Protein AF-A0AAD8ADK7-F1 (afdb_monomer)

Mean predicted aligned error: 7.84 Å

Organism: Diploptera punctata (NCBI:txid6984)

pLDDT: mean 86.2, std 13.43, range [51.78, 97.62]

InterPro domains:
  IPR031720 Protein of unknown function DUF4728 [PF15860] (95-173)

Radius of gyration: 26.7 Å; Cα contacts (8 Å, |Δi|>4): 106; chains: 1; bounding box: 41×41×111 Å

Secondary structure (DSSP, 8-state):
-----TT----S-BTTB-HHHHHHHHHHHHHHHHHHHHHHHHHHHHHHHHHHHHHHHHHHHHTTS--SS-THHHHHHHHHHHHHHHHHHHHHHHHHHHHHHHHHHHHT-HHHHHHHHHHHHHHHHHHHHHHHHHHHH-TT-HHHHHHHHHHHHHHHHHHHHHHHHHHHHHHHHHHHHHS-THHHHTTS-----SSSS---

Nearest PDB structures (foldseek):
  8e2i-assembly1_F  TM=2.449E-01  e=5.042E+00  Homo sapiens

Structure (mmCIF, N/CA/C/O backbone):
data_AF-A0AAD8ADK7-F1
#
_entry.id   AF-A0AAD8ADK7-F1
#
loop_
_atom_site.group_PDB
_atom_site.id
_atom_site.type_symbol
_atom_site.label_atom_id
_atom_site.label_alt_id
_atom_site.label_comp_id
_atom_site.label_asym_id
_atom_site.label_entity_id
_atom_site.label_seq_id
_atom_site.pdbx_PDB_ins_code
_atom_site.Cartn_x
_atom_site.Cartn_y
_atom_site.Cartn_z
_atom_site.occupancy
_atom_site.B_iso_or_equiv
_atom_site.auth_seq_id
_atom_site.auth_comp_id
_atom_site.auth_asym_id
_atom_site.auth_atom_id
_atom_site.pdbx_PDB_model_num
ATOM 1 N N . MET A 1 1 ? -24.362 -0.115 7.026 1.00 51.78 1 MET A N 1
ATOM 2 C CA . MET A 1 1 ? -24.253 -1.571 6.785 1.00 51.78 1 MET A CA 1
ATOM 3 C C . MET A 1 1 ? -22.992 -2.061 7.489 1.00 51.78 1 MET A C 1
ATOM 5 O O . MET A 1 1 ? -21.963 -1.426 7.314 1.00 51.78 1 MET A O 1
ATOM 9 N N . SER A 1 2 ? -23.073 -3.081 8.352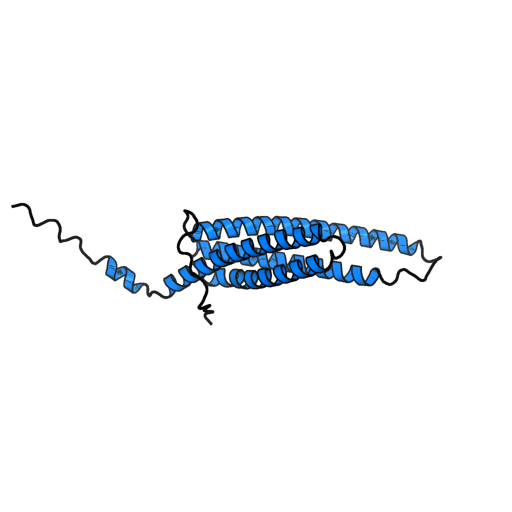 1.00 64.12 2 SER A N 1
ATOM 10 C CA . SER A 1 2 ? -21.903 -3.633 9.069 1.00 64.12 2 SER A CA 1
ATOM 11 C C . SER A 1 2 ? -21.378 -4.838 8.285 1.00 64.12 2 SER A C 1
ATOM 13 O O . SER A 1 2 ? -22.128 -5.777 8.015 1.00 64.12 2 SER A O 1
ATOM 15 N N . PHE A 1 3 ? -20.116 -4.779 7.860 1.00 67.75 3 PHE A N 1
ATOM 16 C CA . PHE A 1 3 ? -19.459 -5.835 7.094 1.00 67.75 3 PHE A CA 1
ATOM 17 C C . PHE A 1 3 ? -18.863 -6.860 8.070 1.00 67.75 3 PHE A C 1
ATOM 19 O O . PHE A 1 3 ? -17.834 -6.615 8.697 1.00 67.75 3 PHE A O 1
ATOM 26 N N . LYS A 1 4 ? -19.529 -8.008 8.248 1.00 73.25 4 LYS A N 1
ATOM 27 C CA . LYS A 1 4 ? -19.077 -9.071 9.163 1.00 73.25 4 LYS A CA 1
ATOM 28 C C . LYS A 1 4 ? -18.434 -10.220 8.394 1.00 73.25 4 LYS A C 1
ATOM 30 O O . LYS A 1 4 ? -19.132 -11.095 7.886 1.00 73.25 4 LYS A O 1
ATOM 35 N N . VAL A 1 5 ? -17.103 -10.271 8.392 1.00 79.88 5 VAL A N 1
ATOM 36 C CA . VAL A 1 5 ? -16.356 -11.441 7.910 1.00 79.88 5 VAL A CA 1
ATOM 37 C C . VAL A 1 5 ? -16.327 -12.491 9.024 1.00 79.88 5 VAL A C 1
ATOM 39 O O . VAL A 1 5 ? -15.715 -12.286 10.072 1.00 79.88 5 VAL A O 1
ATOM 42 N N . LYS A 1 6 ? -17.037 -13.612 8.841 1.00 78.12 6 LYS A N 1
ATOM 43 C CA . LYS A 1 6 ? -17.209 -14.634 9.895 1.00 78.12 6 LYS A CA 1
ATOM 44 C C . LYS A 1 6 ? -15.927 -15.413 10.224 1.00 78.12 6 LYS A C 1
ATOM 46 O O . LYS A 1 6 ? -15.831 -15.935 11.330 1.00 78.12 6 LYS A O 1
ATOM 51 N N . CYS A 1 7 ? -14.952 -15.460 9.314 1.00 81.12 7 CYS A N 1
ATOM 52 C CA . CYS A 1 7 ? -13.837 -16.413 9.387 1.00 81.12 7 CYS A CA 1
ATOM 53 C C . CYS A 1 7 ? -12.463 -15.803 9.705 1.00 81.12 7 CYS A C 1
ATOM 55 O O . CYS A 1 7 ? -11.469 -16.519 9.648 1.00 81.12 7 CYS A O 1
ATOM 57 N N . VAL A 1 8 ? -12.372 -14.511 10.040 1.00 84.12 8 VAL A N 1
ATOM 58 C CA . VAL A 1 8 ? -11.067 -13.893 10.331 1.00 84.12 8 VAL A CA 1
ATOM 59 C C . VAL A 1 8 ? -10.735 -14.047 11.822 1.00 84.12 8 VAL A C 1
ATOM 61 O O . VAL A 1 8 ? -11.526 -13.587 12.663 1.00 84.12 8 VAL A O 1
ATOM 64 N N . PRO A 1 9 ? -9.596 -14.680 12.174 1.00 85.25 9 PRO A N 1
ATOM 65 C CA . PRO A 1 9 ? -9.159 -14.794 13.559 1.00 85.25 9 PRO A CA 1
ATOM 66 C C . PRO A 1 9 ? -8.919 -13.400 14.145 1.00 85.25 9 PRO A C 1
ATOM 68 O O . PRO A 1 9 ? -8.310 -12.539 13.515 1.00 85.25 9 PRO A O 1
ATOM 71 N N . VAL A 1 10 ? -9.420 -13.163 15.359 1.00 86.94 10 VAL A N 1
ATOM 72 C CA . VAL A 1 10 ? -9.216 -11.888 16.058 1.00 86.94 10 VAL A CA 1
ATOM 73 C C . VAL A 1 10 ? -7.985 -12.008 16.926 1.00 86.94 10 VAL A C 1
ATOM 75 O O . VAL A 1 10 ? -7.977 -12.758 17.901 1.00 86.94 10 VAL A O 1
ATOM 78 N N . ILE A 1 11 ? -6.958 -11.236 16.597 1.00 89.06 11 ILE A N 1
ATOM 79 C CA . ILE A 1 11 ? -5.756 -11.164 17.416 1.00 89.06 11 ILE A CA 1
ATOM 80 C C . ILE A 1 11 ? -6.035 -10.228 18.597 1.00 89.06 11 ILE A C 1
ATOM 82 O O . ILE A 1 11 ? -6.468 -9.085 18.428 1.00 89.06 11 ILE A O 1
ATOM 86 N N . HIS A 1 12 ? -5.804 -10.715 19.816 1.00 84.19 12 HIS A N 1
ATOM 87 C CA . HIS A 1 12 ? -6.011 -9.927 21.036 1.00 84.19 12 HIS A CA 1
ATOM 88 C C . HIS A 1 12 ? -4.767 -9.129 21.458 1.00 84.19 12 HIS A C 1
ATOM 90 O O . HIS A 1 12 ? -4.910 -8.044 22.021 1.00 84.19 12 HIS A O 1
ATOM 96 N N . LYS A 1 13 ? -3.559 -9.638 21.177 1.00 83.12 13 LYS A N 1
ATOM 97 C CA . LYS A 1 13 ? -2.267 -9.008 21.500 1.00 83.12 13 LYS A CA 1
ATOM 98 C C . LYS A 1 13 ? -1.276 -9.227 20.356 1.00 83.12 13 LYS A C 1
ATOM 100 O O . LYS A 1 13 ? -1.272 -10.305 19.771 1.00 83.12 13 LYS A O 1
ATOM 105 N N . VAL A 1 14 ? -0.438 -8.231 20.064 1.00 83.38 14 VAL A N 1
ATOM 106 C CA . VAL A 1 14 ? 0.614 -8.320 19.035 1.00 83.38 14 VAL A CA 1
ATOM 107 C C . VAL A 1 14 ? 1.971 -8.293 19.724 1.00 83.38 14 VAL A C 1
ATOM 109 O O . VAL A 1 14 ? 2.345 -7.262 20.281 1.00 83.38 14 VAL A O 1
ATOM 112 N N . CYS A 1 15 ? 2.693 -9.417 19.673 1.00 77.94 15 CYS A N 1
ATOM 113 C CA . CYS A 1 15 ? 4.019 -9.626 20.268 1.00 77.94 15 CYS A CA 1
ATOM 114 C C . CYS A 1 15 ? 4.069 -9.318 21.783 1.00 77.94 15 CYS A C 1
ATOM 116 O O . CYS A 1 15 ? 3.921 -10.233 22.586 1.00 77.94 15 CYS A O 1
ATOM 118 N N . CYS A 1 16 ? 4.168 -8.044 22.176 1.00 85.44 16 CYS A N 1
ATOM 119 C CA . CYS A 1 16 ? 4.168 -7.572 23.570 1.00 85.44 16 CYS A CA 1
ATOM 120 C C . CYS A 1 16 ? 3.323 -6.301 23.794 1.00 85.44 16 CYS A C 1
ATOM 122 O O . CYS A 1 16 ? 3.168 -5.850 24.928 1.00 85.44 16 CYS A O 1
ATOM 124 N N . CYS A 1 17 ? 2.775 -5.707 22.732 1.00 88.31 17 CYS A N 1
ATOM 125 C CA . CYS A 1 17 ? 2.137 -4.394 22.770 1.00 88.31 17 CYS A CA 1
ATOM 126 C C . CYS A 1 17 ? 0.612 -4.490 22.646 1.00 88.31 17 CYS A C 1
ATOM 128 O O . CYS A 1 17 ? 0.047 -5.477 22.158 1.00 88.31 17 CYS A O 1
ATOM 130 N N . SER A 1 18 ? -0.073 -3.423 23.067 1.00 92.69 18 SER A N 1
ATOM 131 C CA . SER A 1 18 ? -1.496 -3.267 22.773 1.00 92.69 18 SER A CA 1
ATOM 132 C C . SER A 1 18 ? -1.709 -3.202 21.258 1.00 92.69 18 SER A C 1
ATOM 134 O O . SER A 1 18 ? -0.892 -2.651 20.518 1.00 92.69 18 SER A O 1
ATOM 136 N N . LEU A 1 19 ? -2.836 -3.733 20.785 1.00 93.31 19 LEU A N 1
ATOM 137 C CA . LEU A 1 19 ? -3.180 -3.711 19.361 1.00 93.31 19 LEU A CA 1
ATOM 138 C C . LEU A 1 19 ? -3.258 -2.275 18.799 1.00 93.31 19 LEU A C 1
ATOM 140 O O . LEU A 1 19 ? -2.957 -2.038 17.630 1.00 93.31 19 LEU A O 1
ATOM 144 N N . ARG A 1 20 ? -3.574 -1.306 19.668 1.00 94.12 20 ARG A N 1
ATOM 145 C CA . ARG A 1 20 ? -3.520 0.132 19.384 1.00 94.12 20 ARG A CA 1
ATOM 146 C C . ARG A 1 20 ? -2.108 0.603 19.035 1.00 94.12 20 ARG A C 1
ATOM 148 O O . ARG A 1 20 ? -1.942 1.319 18.056 1.00 94.12 20 ARG A O 1
ATOM 155 N N . CYS A 1 21 ? -1.101 0.188 19.804 1.00 94.81 21 CYS A N 1
ATOM 156 C CA . CYS A 1 21 ? 0.297 0.509 19.520 1.00 94.81 21 CYS A CA 1
ATOM 157 C C . CYS A 1 21 ? 0.742 -0.118 18.193 1.00 94.81 21 CYS A C 1
ATOM 159 O O . CYS A 1 21 ? 1.294 0.588 17.357 1.00 94.81 21 CYS A O 1
ATOM 161 N N . GLY A 1 22 ? 0.408 -1.392 17.949 1.00 93.56 22 GLY A N 1
ATOM 162 C CA . GLY A 1 22 ? 0.699 -2.048 16.668 1.00 93.56 22 GLY A CA 1
ATOM 163 C C . GLY A 1 22 ? 0.071 -1.320 15.475 1.00 93.56 22 GLY A C 1
ATOM 164 O O . GLY A 1 22 ? 0.746 -1.070 14.483 1.00 93.56 22 GLY A O 1
ATOM 165 N N . THR A 1 23 ? -1.190 -0.900 15.610 1.00 94.81 23 THR A N 1
ATOM 166 C CA . THR A 1 23 ? -1.897 -0.125 14.578 1.00 94.81 23 THR A CA 1
ATOM 167 C C . THR A 1 23 ? -1.224 1.223 14.322 1.00 94.81 23 THR A C 1
ATOM 169 O O . THR A 1 23 ? -1.055 1.624 13.176 1.00 94.81 23 THR A O 1
ATOM 172 N N . PHE A 1 24 ? -0.811 1.915 15.384 1.00 95.75 24 PHE A N 1
ATOM 173 C CA . PHE A 1 24 ? -0.160 3.218 15.280 1.00 95.75 24 PHE A CA 1
ATOM 174 C C . PHE A 1 24 ? 1.221 3.120 14.619 1.00 95.75 24 PHE A C 1
ATOM 176 O O . PHE A 1 24 ? 1.523 3.893 13.713 1.00 95.75 24 PHE A O 1
ATOM 183 N N . VAL A 1 25 ? 2.038 2.146 15.032 1.00 96.00 25 VAL A N 1
ATOM 184 C CA . VAL A 1 25 ? 3.373 1.911 14.460 1.00 96.00 25 VAL A CA 1
ATOM 185 C C . VAL A 1 25 ? 3.264 1.521 12.988 1.00 96.00 25 VAL A C 1
ATOM 187 O O . VAL A 1 25 ? 3.918 2.143 12.157 1.00 96.00 25 VAL A O 1
ATOM 190 N N . ALA A 1 26 ? 2.403 0.556 12.649 1.00 95.62 26 ALA A N 1
ATOM 191 C CA . ALA A 1 26 ? 2.205 0.137 11.263 1.00 95.62 26 ALA A CA 1
ATOM 192 C C . ALA A 1 26 ? 1.681 1.286 10.385 1.00 95.62 26 ALA A C 1
ATOM 194 O O . ALA A 1 26 ? 2.242 1.535 9.324 1.00 95.62 26 ALA A O 1
ATOM 195 N N . GLY A 1 27 ? 0.681 2.041 10.857 1.00 96.12 27 GLY A N 1
ATOM 196 C CA . GLY A 1 27 ? 0.156 3.200 10.129 1.00 96.12 27 GLY A CA 1
ATOM 197 C C . GLY A 1 27 ? 1.192 4.311 9.935 1.00 96.12 27 GLY A C 1
ATOM 198 O O . GLY A 1 27 ? 1.235 4.931 8.881 1.00 96.12 27 GLY A O 1
ATOM 199 N N . THR A 1 28 ? 2.073 4.534 10.915 1.00 97.25 28 THR A N 1
ATOM 200 C CA . THR A 1 28 ? 3.155 5.527 10.796 1.00 97.25 28 THR A CA 1
ATOM 201 C C . THR A 1 28 ? 4.205 5.094 9.778 1.00 97.25 28 THR A C 1
ATOM 203 O O . THR A 1 28 ? 4.659 5.914 8.987 1.00 97.25 28 THR A O 1
ATOM 206 N N . ILE A 1 29 ? 4.588 3.812 9.781 1.00 96.38 29 ILE A N 1
ATOM 207 C CA . ILE A 1 29 ? 5.531 3.267 8.797 1.00 96.38 29 ILE A CA 1
ATOM 208 C C . ILE A 1 29 ? 4.958 3.411 7.386 1.00 96.38 29 ILE A C 1
ATOM 210 O O . ILE A 1 29 ? 5.666 3.884 6.506 1.00 96.38 29 ILE A O 1
ATOM 214 N N . MET A 1 30 ? 3.683 3.062 7.191 1.00 95.81 30 MET A N 1
ATOM 215 C CA . MET A 1 30 ? 3.003 3.206 5.899 1.00 95.81 30 MET A CA 1
ATOM 216 C C . MET A 1 30 ? 2.993 4.658 5.432 1.00 95.81 30 MET A C 1
ATOM 218 O O . MET A 1 30 ? 3.513 4.942 4.363 1.00 95.81 30 MET A O 1
ATOM 222 N N . LEU A 1 31 ? 2.601 5.592 6.305 1.00 97.06 31 LEU A N 1
ATOM 223 C CA . LEU A 1 31 ? 2.618 7.019 5.981 1.00 97.06 31 LEU A CA 1
ATOM 224 C C . LEU A 1 31 ? 3.995 7.511 5.504 1.00 97.06 31 LEU A C 1
ATOM 226 O O . LEU A 1 31 ? 4.082 8.322 4.588 1.00 97.06 31 LEU A O 1
ATOM 230 N N . ILE A 1 32 ? 5.081 7.044 6.130 1.00 97.38 32 ILE A N 1
ATOM 231 C CA . ILE A 1 32 ? 6.445 7.406 5.717 1.00 97.38 32 ILE A CA 1
ATOM 232 C C . ILE A 1 32 ? 6.760 6.831 4.332 1.00 97.38 32 ILE A C 1
ATOM 234 O O . ILE A 1 32 ? 7.334 7.537 3.503 1.00 97.38 32 ILE A O 1
ATOM 238 N N . LEU A 1 33 ? 6.395 5.573 4.075 1.00 94.56 33 LEU A N 1
ATOM 239 C CA . LEU A 1 33 ? 6.614 4.925 2.780 1.00 94.56 33 LEU A CA 1
ATOM 240 C C . LEU A 1 33 ? 5.840 5.624 1.655 1.00 94.56 33 LEU A C 1
ATOM 242 O O . LEU A 1 33 ? 6.406 5.842 0.582 1.00 94.56 33 LEU A O 1
ATOM 246 N N . ASP A 1 34 ? 4.607 6.056 1.908 1.00 94.75 34 ASP A N 1
ATOM 247 C CA . ASP A 1 34 ? 3.795 6.747 0.901 1.00 94.75 34 ASP A CA 1
ATOM 248 C C . ASP A 1 34 ? 4.302 8.158 0.641 1.00 94.75 34 ASP A C 1
ATOM 250 O O . ASP A 1 34 ? 4.335 8.599 -0.503 1.00 94.75 34 ASP A O 1
ATOM 254 N N . MET A 1 35 ? 4.791 8.850 1.672 1.00 96.56 35 MET A N 1
ATOM 255 C CA . MET A 1 35 ? 5.453 10.145 1.497 1.00 96.56 35 MET A CA 1
ATOM 256 C C . MET A 1 35 ? 6.713 10.027 0.635 1.00 96.56 35 MET A C 1
ATOM 258 O O . MET A 1 35 ? 6.937 10.858 -0.243 1.00 96.56 35 MET A O 1
ATOM 262 N N . VAL A 1 36 ? 7.532 8.993 0.850 1.00 96.06 36 VAL A N 1
ATOM 263 C CA . VAL A 1 36 ? 8.715 8.734 0.013 1.00 96.06 36 VAL A CA 1
ATOM 264 C C . VAL A 1 36 ? 8.304 8.413 -1.425 1.00 96.06 36 VAL A C 1
ATOM 266 O O . VAL A 1 36 ? 8.909 8.935 -2.363 1.00 96.06 36 VAL A O 1
ATOM 269 N N . SER A 1 37 ? 7.264 7.598 -1.599 1.00 93.56 37 SER A N 1
ATOM 270 C CA . SER A 1 37 ? 6.741 7.233 -2.919 1.00 93.56 37 SER A CA 1
ATOM 271 C C . SER A 1 37 ? 6.193 8.452 -3.658 1.00 93.56 37 SER A C 1
ATOM 273 O O . SER A 1 37 ? 6.554 8.679 -4.806 1.00 93.56 37 SER A O 1
ATOM 275 N N . LEU A 1 38 ? 5.441 9.316 -2.973 1.00 94.50 38 LEU A N 1
ATOM 276 C CA . LEU A 1 38 ? 4.910 10.555 -3.534 1.00 94.50 38 LEU A CA 1
ATOM 277 C C . LEU A 1 38 ? 6.025 11.504 -3.995 1.00 94.50 38 LEU A C 1
ATOM 279 O O . LEU A 1 38 ? 5.926 12.097 -5.067 1.00 94.50 38 LEU A O 1
ATOM 283 N N . VAL A 1 39 ? 7.102 11.640 -3.214 1.00 96.19 39 VAL A N 1
ATOM 284 C CA . VAL A 1 39 ? 8.270 12.447 -3.607 1.00 96.19 39 VAL A CA 1
ATOM 285 C C . VAL A 1 39 ? 8.941 11.860 -4.847 1.00 96.19 39 VAL A C 1
ATOM 287 O O . VAL A 1 39 ? 9.276 12.610 -5.762 1.00 96.19 39 VAL A O 1
ATOM 290 N N . ARG A 1 40 ? 9.118 10.535 -4.905 1.00 95.12 40 ARG A N 1
ATOM 291 C CA . ARG A 1 40 ? 9.697 9.861 -6.074 1.00 95.12 40 ARG A CA 1
ATOM 292 C C . ARG A 1 40 ? 8.846 10.094 -7.322 1.00 95.12 40 ARG A C 1
ATOM 294 O O . ARG A 1 40 ? 9.386 10.521 -8.338 1.00 95.12 40 ARG A O 1
ATOM 301 N N . ASP A 1 41 ? 7.541 9.877 -7.215 1.00 92.00 41 ASP A N 1
ATOM 302 C CA . ASP A 1 41 ? 6.603 10.018 -8.328 1.00 92.00 41 ASP A CA 1
ATOM 303 C C . ASP A 1 41 ? 6.532 11.491 -8.795 1.00 92.00 41 ASP A C 1
ATOM 305 O O . ASP A 1 41 ? 6.483 11.772 -9.990 1.00 92.00 41 ASP A O 1
ATOM 309 N N . SER A 1 42 ? 6.664 12.452 -7.870 1.00 92.75 42 SER A N 1
ATOM 310 C CA . SER A 1 42 ? 6.757 13.886 -8.198 1.00 92.75 42 SER A CA 1
ATOM 311 C C . SER A 1 42 ? 8.028 14.237 -8.981 1.00 92.75 42 SER A C 1
ATOM 313 O O . SER A 1 42 ? 7.984 15.038 -9.918 1.00 92.75 42 SER A O 1
ATOM 315 N N . ILE A 1 43 ? 9.174 13.654 -8.607 1.00 94.62 43 ILE A N 1
ATOM 316 C CA . ILE A 1 43 ? 10.442 13.841 -9.331 1.00 94.62 43 ILE A CA 1
ATOM 317 C C . ILE A 1 43 ? 10.323 13.250 -10.735 1.00 94.62 43 ILE A C 1
ATOM 319 O O . ILE A 1 43 ? 10.705 13.901 -11.704 1.00 94.62 43 ILE A O 1
ATOM 323 N N . GLU A 1 44 ? 9.772 12.044 -10.853 1.00 91.56 44 GLU A N 1
ATOM 324 C CA . GLU A 1 44 ? 9.586 11.369 -12.135 1.00 91.56 44 GLU A CA 1
ATOM 325 C C . GLU A 1 44 ? 8.698 12.191 -13.074 1.00 91.56 44 GLU A C 1
ATOM 327 O O . GLU A 1 44 ? 9.121 12.494 -14.193 1.00 91.56 44 GLU A O 1
ATOM 332 N N . LEU A 1 45 ? 7.555 12.679 -12.580 1.00 90.56 45 LEU A N 1
ATOM 333 C CA . LEU A 1 45 ? 6.650 13.542 -13.338 1.00 90.56 45 LEU A CA 1
ATOM 334 C C . LEU A 1 45 ? 7.353 14.822 -13.824 1.00 90.56 45 LEU A C 1
ATOM 336 O O . LEU A 1 45 ? 7.246 15.184 -14.994 1.00 90.56 45 LEU A O 1
ATOM 340 N N . SER A 1 46 ? 8.165 15.446 -12.965 1.00 92.38 46 SER A N 1
ATOM 341 C CA . SER A 1 46 ? 8.934 16.651 -13.317 1.00 92.38 46 SER A CA 1
ATOM 342 C C . SER A 1 46 ? 9.975 16.387 -14.414 1.00 92.38 46 SER A C 1
ATOM 344 O O . SER A 1 46 ? 10.275 17.258 -15.229 1.00 92.38 46 SER A O 1
ATOM 346 N N . THR A 1 47 ? 10.561 15.185 -14.450 1.00 92.56 47 THR A N 1
ATOM 347 C CA . THR A 1 47 ? 11.546 14.826 -15.483 1.00 92.56 47 THR A CA 1
ATOM 348 C C . THR A 1 47 ? 10.920 14.495 -16.834 1.00 92.56 47 THR A C 1
ATOM 350 O O . THR A 1 47 ? 11.612 14.601 -17.849 1.00 92.56 47 THR A O 1
ATOM 353 N N . MET A 1 48 ? 9.641 14.107 -16.863 1.00 87.31 48 MET A N 1
ATOM 354 C CA . MET A 1 48 ? 8.914 13.820 -18.102 1.00 87.31 48 MET A CA 1
ATOM 355 C C . MET A 1 48 ? 8.603 15.105 -18.878 1.00 87.31 48 MET A C 1
ATOM 357 O O . MET A 1 48 ? 8.873 15.154 -20.076 1.00 87.31 48 MET A O 1
ATOM 361 N N . GLU A 1 49 ? 8.171 16.173 -18.199 1.00 87.94 49 GLU A N 1
ATOM 362 C CA . GLU A 1 49 ? 7.871 17.471 -18.836 1.00 87.94 49 GLU A CA 1
ATOM 363 C C . GLU A 1 49 ? 9.094 18.054 -19.567 1.00 87.94 49 GLU A C 1
ATOM 365 O O . GLU A 1 49 ? 9.013 18.497 -20.711 1.00 87.94 49 GLU A O 1
ATOM 370 N N . VAL A 1 50 ? 10.280 17.963 -18.954 1.00 90.12 50 VAL A N 1
ATOM 371 C CA . VAL A 1 50 ? 11.529 18.469 -19.552 1.00 90.12 50 VAL A CA 1
ATOM 372 C C . VAL A 1 50 ? 11.954 17.667 -20.790 1.00 90.12 50 VAL A C 1
ATOM 374 O O . VAL A 1 50 ? 12.681 18.185 -21.643 1.00 90.12 50 VAL A O 1
ATOM 377 N N . LYS A 1 51 ? 11.557 16.393 -20.890 1.00 87.69 51 LYS A N 1
ATOM 378 C CA . LYS A 1 51 ? 11.858 15.554 -22.058 1.00 87.69 51 LYS A CA 1
ATOM 379 C C . LYS A 1 51 ? 10.906 15.840 -23.215 1.00 87.69 51 LYS A C 1
ATOM 381 O O . LYS A 1 51 ? 11.398 15.931 -24.337 1.00 87.69 51 LYS A O 1
ATOM 386 N N . GLU A 1 52 ? 9.615 16.055 -22.947 1.00 84.88 52 GLU A N 1
ATOM 387 C CA . GLU A 1 52 ? 8.634 16.436 -23.979 1.00 84.88 52 GLU A CA 1
ATOM 388 C C . GLU A 1 52 ? 9.070 17.729 -24.699 1.00 84.88 52 GLU A C 1
ATOM 390 O O . GLU A 1 52 ? 9.095 17.784 -25.928 1.00 84.88 52 GLU A O 1
ATOM 395 N N . ASP A 1 53 ? 9.558 18.730 -23.958 1.00 86.12 53 ASP A N 1
ATOM 396 C CA . ASP A 1 53 ? 10.053 19.988 -24.540 1.00 86.12 53 ASP A CA 1
ATOM 397 C C . ASP A 1 53 ? 11.304 19.831 -25.421 1.00 86.12 53 ASP A C 1
ATOM 399 O O . ASP A 1 53 ? 11.559 20.657 -26.305 1.00 86.12 53 ASP A O 1
ATOM 403 N N . LYS A 1 54 ? 12.127 18.808 -25.165 1.00 86.06 54 LYS A N 1
ATOM 404 C CA . LYS A 1 54 ? 13.326 18.523 -25.965 1.00 86.06 54 LYS A CA 1
ATOM 405 C C . LYS A 1 54 ? 12.985 17.727 -27.216 1.00 86.06 54 LYS A C 1
ATOM 407 O O . LYS A 1 54 ? 13.468 18.094 -28.283 1.00 86.06 54 LYS A O 1
ATOM 412 N N . GLU A 1 55 ? 12.146 16.697 -27.092 1.00 84.25 55 GLU A N 1
ATOM 413 C CA . GLU A 1 55 ? 11.711 15.878 -28.231 1.00 84.25 55 GLU A CA 1
ATOM 414 C C . GLU A 1 55 ? 10.966 16.738 -29.265 1.00 84.25 55 GLU A C 1
ATOM 416 O O . GLU A 1 55 ? 11.304 16.681 -30.446 1.00 84.25 55 GLU A O 1
ATOM 421 N N . ASN A 1 56 ? 10.078 17.640 -28.826 1.00 81.25 56 ASN A N 1
ATOM 422 C CA . ASN A 1 56 ? 9.368 18.557 -29.727 1.00 81.25 56 ASN A CA 1
ATOM 423 C C . ASN A 1 56 ? 10.319 19.487 -30.507 1.00 81.25 56 ASN A C 1
ATOM 425 O O . ASN A 1 56 ? 10.104 19.749 -31.686 1.00 81.25 56 ASN A O 1
ATOM 429 N N . LYS A 1 57 ? 11.407 19.961 -29.882 1.00 83.12 57 LYS A N 1
ATOM 430 C CA . LYS A 1 57 ? 12.399 20.821 -30.558 1.00 83.12 57 LYS A CA 1
ATOM 431 C C . LYS A 1 57 ? 13.296 20.062 -31.533 1.00 83.12 57 LYS A C 1
ATOM 433 O O . LYS A 1 57 ? 13.811 20.666 -32.469 1.00 83.12 57 LYS A O 1
ATOM 438 N N . GLU A 1 58 ? 13.535 18.777 -31.291 1.00 79.69 58 GLU A N 1
ATOM 439 C CA . GLU A 1 58 ? 14.405 17.953 -32.134 1.00 79.69 58 GLU A CA 1
ATOM 440 C C . GLU A 1 58 ? 13.640 17.348 -33.325 1.00 79.69 58 GLU A C 1
ATOM 442 O O . GLU A 1 58 ? 14.213 17.205 -34.406 1.00 79.69 58 GLU A O 1
ATOM 447 N N . GLN A 1 59 ? 12.335 17.080 -33.175 1.00 70.19 59 GLN A N 1
ATOM 448 C CA . GLN A 1 59 ? 11.465 16.636 -34.273 1.00 70.19 59 GLN A CA 1
ATOM 449 C C . GLN A 1 59 ? 11.240 17.713 -35.340 1.00 70.19 59 GLN A C 1
ATOM 451 O O . GLN A 1 59 ? 11.283 17.384 -36.526 1.00 70.19 59 GLN A O 1
ATOM 456 N N . ASP A 1 60 ? 11.129 18.991 -34.960 1.00 74.94 60 ASP A N 1
ATOM 457 C CA . ASP A 1 60 ? 11.082 20.104 -35.926 1.00 74.94 60 ASP A CA 1
ATOM 458 C C . ASP A 1 60 ? 12.356 20.188 -36.796 1.00 74.94 60 ASP A C 1
ATOM 460 O O . ASP A 1 60 ? 12.339 20.795 -37.867 1.00 74.94 60 ASP A O 1
ATOM 464 N N . PHE A 1 61 ? 13.464 19.563 -36.372 1.00 69.44 61 PHE A N 1
ATOM 465 C CA . PHE A 1 61 ? 14.738 19.573 -37.095 1.00 69.44 61 PHE A CA 1
ATOM 466 C C . PHE A 1 61 ? 14.983 18.325 -37.967 1.00 69.44 61 PHE A C 1
ATOM 468 O O . PHE A 1 61 ? 15.892 18.339 -38.793 1.00 69.44 61 PHE A O 1
ATOM 475 N N . LYS A 1 62 ? 14.201 17.245 -37.812 1.00 66.69 62 LYS A N 1
ATOM 476 C CA . LYS A 1 62 ? 14.423 15.958 -38.509 1.00 66.69 62 LYS A CA 1
ATOM 477 C C . LYS A 1 62 ? 13.360 15.581 -39.547 1.00 66.69 62 LYS A C 1
ATOM 479 O O . LYS A 1 62 ? 13.442 14.501 -40.121 1.00 66.69 62 LYS A O 1
ATOM 484 N N . PHE A 1 63 ? 12.405 16.459 -39.846 1.00 57.75 63 PHE A N 1
ATOM 485 C CA . PHE A 1 63 ? 11.262 16.163 -40.723 1.00 57.75 63 PHE A CA 1
ATOM 486 C C . PHE A 1 63 ? 11.578 16.018 -42.233 1.00 57.75 63 PHE A C 1
ATOM 488 O O . PHE A 1 63 ? 10.683 16.198 -43.054 1.00 57.75 63 PHE A O 1
ATOM 495 N N . GLU A 1 64 ? 12.809 15.687 -42.637 1.00 59.38 64 GLU A N 1
ATOM 496 C CA . GLU A 1 64 ? 13.135 15.527 -44.066 1.00 59.38 64 GLU A CA 1
ATOM 497 C C . GLU A 1 64 ? 13.631 14.148 -44.506 1.00 59.38 64 GLU A C 1
ATOM 499 O O . GLU A 1 64 ? 13.623 13.892 -45.706 1.00 59.38 64 GLU A O 1
ATOM 504 N N . GLU A 1 65 ? 13.962 13.209 -43.619 1.00 63.31 65 GLU A N 1
ATOM 505 C CA . GLU A 1 65 ? 14.419 11.892 -44.080 1.00 63.31 65 GLU A CA 1
ATOM 506 C C . GLU A 1 65 ? 14.009 10.761 -43.128 1.00 63.31 65 GLU A C 1
ATOM 508 O O . GLU A 1 65 ? 14.296 10.804 -41.938 1.00 63.31 65 GLU A O 1
ATOM 513 N N . GLU A 1 66 ? 13.406 9.721 -43.716 1.00 62.47 66 GLU A N 1
ATOM 514 C CA . GLU A 1 66 ? 13.241 8.359 -43.180 1.00 62.47 66 GLU A CA 1
ATOM 515 C C . GLU A 1 66 ? 11.946 8.044 -42.387 1.00 62.47 66 GLU A C 1
ATOM 517 O O . GLU A 1 66 ? 11.881 8.075 -41.163 1.00 62.47 66 GLU A O 1
ATOM 522 N N . ASN A 1 67 ? 10.902 7.647 -43.130 1.00 57.09 67 ASN A N 1
ATOM 523 C CA . ASN A 1 67 ? 9.657 7.049 -42.630 1.00 57.09 67 ASN A CA 1
ATOM 524 C C . ASN A 1 67 ? 9.660 5.541 -42.948 1.00 57.09 67 ASN A C 1
ATOM 526 O O . ASN A 1 6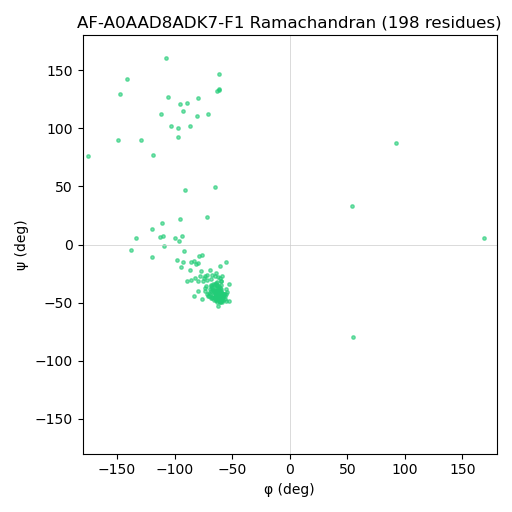7 ? 9.881 5.208 -44.110 1.00 57.09 67 ASN A O 1
ATOM 530 N N . ASP A 1 68 ? 9.440 4.670 -41.940 1.00 62.09 68 ASP A N 1
ATOM 531 C CA . ASP A 1 68 ? 8.623 3.426 -42.045 1.00 62.09 68 ASP A CA 1
ATOM 532 C C . ASP A 1 68 ? 8.724 2.428 -40.852 1.00 62.09 68 ASP A C 1
ATOM 534 O O . ASP A 1 68 ? 8.135 1.349 -40.923 1.00 62.09 68 ASP A O 1
ATOM 538 N N . LYS A 1 69 ? 9.418 2.710 -39.728 1.00 58.84 69 LYS A N 1
ATOM 539 C CA . LYS A 1 69 ? 9.534 1.717 -38.615 1.00 58.84 69 LYS A CA 1
ATOM 540 C C . LYS A 1 69 ? 9.288 2.192 -37.175 1.00 58.84 69 LYS A C 1
ATOM 542 O O . LYS A 1 69 ? 9.443 1.389 -36.261 1.00 58.84 69 LYS A O 1
ATOM 547 N N . GLU A 1 70 ? 8.876 3.436 -36.939 1.00 63.38 70 GLU A N 1
ATOM 548 C CA . GLU A 1 70 ? 8.839 4.009 -35.575 1.00 63.38 70 GLU A CA 1
ATOM 549 C C . GLU A 1 70 ? 7.449 4.015 -34.895 1.00 63.38 70 GLU A C 1
ATOM 551 O O . GLU A 1 70 ? 7.293 4.533 -33.794 1.00 63.38 70 GLU A O 1
ATOM 556 N N . GLN A 1 71 ? 6.425 3.412 -35.508 1.00 61.34 71 GLN A N 1
ATOM 557 C CA . GLN A 1 71 ? 5.028 3.630 -35.101 1.00 61.34 71 GLN A CA 1
ATOM 558 C C . GLN A 1 71 ? 4.564 2.844 -33.853 1.00 61.34 71 GLN A C 1
ATOM 560 O O . GLN A 1 71 ? 3.564 3.212 -33.253 1.00 61.34 71 GLN A O 1
ATOM 565 N N . ASP A 1 72 ? 5.286 1.804 -33.419 1.00 67.88 72 ASP A N 1
ATOM 566 C CA . ASP A 1 72 ? 4.844 0.931 -32.309 1.00 67.88 72 ASP A CA 1
ATOM 567 C C . ASP A 1 72 ? 5.241 1.464 -30.911 1.00 67.88 72 ASP A C 1
ATOM 569 O O . ASP A 1 72 ? 4.731 1.017 -29.886 1.00 67.88 72 ASP A O 1
ATOM 573 N N . PHE A 1 73 ? 6.166 2.432 -30.836 1.00 61.84 73 PHE A N 1
ATOM 574 C CA . PHE A 1 73 ? 6.721 2.907 -29.556 1.00 61.84 73 PHE A CA 1
ATOM 575 C C . PHE A 1 73 ? 6.006 4.146 -28.988 1.00 61.84 73 PHE A C 1
ATOM 577 O O . PHE A 1 73 ? 6.120 4.432 -27.794 1.00 61.84 73 PHE A O 1
ATOM 584 N N . SER A 1 74 ? 5.269 4.893 -29.818 1.00 65.38 74 SER A N 1
ATOM 585 C CA . SER A 1 74 ? 4.544 6.100 -29.395 1.00 65.38 74 SER A CA 1
ATOM 586 C C . SER A 1 74 ? 3.299 5.784 -28.569 1.00 65.38 74 SER A C 1
ATOM 588 O O . SER A 1 74 ? 3.035 6.479 -27.588 1.00 65.38 74 SER A O 1
ATOM 590 N N . ASP A 1 75 ? 2.580 4.712 -28.908 1.00 71.00 75 ASP A N 1
ATOM 591 C CA . ASP A 1 75 ? 1.341 4.333 -28.217 1.00 71.00 75 ASP A CA 1
ATOM 592 C C . ASP A 1 75 ? 1.629 3.866 -26.781 1.00 71.00 75 ASP A C 1
ATOM 594 O O . ASP A 1 75 ? 0.911 4.219 -25.848 1.00 71.00 75 ASP A O 1
ATOM 598 N N . PHE A 1 76 ? 2.766 3.195 -26.565 1.00 68.94 76 PHE A N 1
ATOM 599 C CA . PHE A 1 76 ? 3.203 2.758 -25.236 1.00 68.94 76 PHE A CA 1
ATOM 600 C C . PHE A 1 76 ? 3.597 3.920 -24.301 1.00 68.94 76 PHE A C 1
ATOM 602 O O . PHE A 1 76 ? 3.462 3.813 -23.081 1.00 68.94 76 PHE A O 1
ATOM 609 N N . LYS A 1 77 ? 4.087 5.049 -24.839 1.00 69.38 77 LYS A N 1
ATOM 610 C CA . LYS A 1 77 ? 4.479 6.220 -24.027 1.00 69.38 77 LYS A CA 1
ATOM 611 C C . LYS A 1 77 ? 3.270 6.918 -23.392 1.00 69.38 77 LYS A C 1
ATOM 613 O O . LYS A 1 77 ? 3.379 7.373 -22.253 1.00 69.38 77 LYS A O 1
ATOM 618 N N . LEU A 1 78 ? 2.145 7.007 -24.107 1.00 71.56 78 LEU A N 1
ATOM 619 C CA . LEU A 1 78 ? 0.926 7.651 -23.600 1.00 71.56 78 LEU A CA 1
ATOM 620 C C . LEU A 1 78 ? 0.347 6.886 -22.399 1.00 71.56 78 LEU A C 1
ATOM 622 O O . LEU A 1 78 ? -0.000 7.507 -21.394 1.00 71.56 78 LEU A O 1
ATOM 626 N N . ASP A 1 79 ? 0.380 5.552 -22.442 1.00 81.12 79 ASP A N 1
ATOM 627 C CA . ASP A 1 79 ? -0.105 4.699 -21.350 1.00 81.12 79 ASP A CA 1
ATOM 628 C C . ASP A 1 79 ? 0.696 4.871 -20.046 1.00 81.12 79 ASP A C 1
ATOM 630 O O . ASP A 1 79 ? 0.129 4.832 -18.951 1.00 81.12 79 ASP A O 1
ATOM 634 N N . LEU A 1 80 ? 2.013 5.106 -20.129 1.00 81.94 80 LEU A N 1
ATOM 635 C CA . LEU A 1 80 ? 2.857 5.280 -18.939 1.00 81.94 80 LEU A CA 1
ATOM 636 C C . LEU A 1 80 ? 2.547 6.574 -18.182 1.00 81.94 80 LEU A C 1
ATOM 638 O O . LEU A 1 80 ? 2.518 6.570 -16.952 1.00 81.94 80 LEU A O 1
ATOM 642 N N . ARG A 1 81 ? 2.294 7.677 -18.895 1.00 85.75 81 ARG A N 1
ATOM 643 C CA . ARG A 1 81 ? 1.984 8.970 -18.270 1.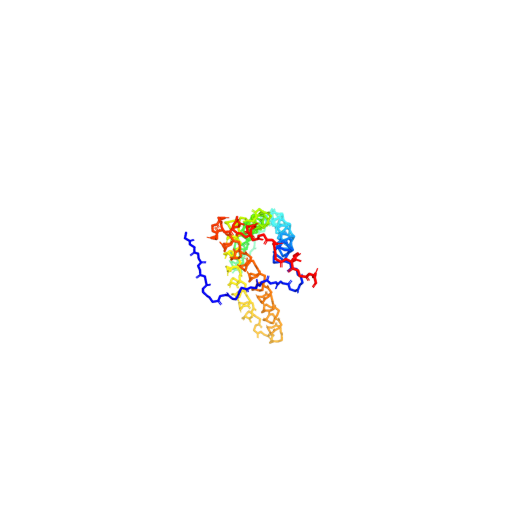00 85.75 81 ARG A CA 1
ATOM 644 C C . ARG A 1 81 ? 0.666 8.908 -17.502 1.00 85.75 81 ARG A C 1
ATOM 646 O O . ARG A 1 81 ? 0.606 9.339 -16.349 1.00 85.75 81 ARG A O 1
ATOM 653 N N . ASP A 1 82 ? -0.364 8.340 -18.120 1.00 88.88 82 ASP A N 1
ATOM 654 C CA . ASP A 1 82 ? -1.671 8.172 -17.486 1.00 88.88 82 ASP A CA 1
ATOM 655 C C . ASP A 1 82 ? -1.585 7.235 -16.275 1.00 88.88 82 ASP A C 1
ATOM 657 O O . ASP A 1 82 ? -2.183 7.515 -15.229 1.00 88.88 82 ASP A O 1
ATOM 661 N N . LEU A 1 83 ? -0.763 6.183 -16.362 1.00 88.62 83 LEU A N 1
ATOM 662 C CA . LEU A 1 83 ? -0.482 5.289 -15.242 1.00 88.62 83 LEU A CA 1
ATOM 663 C C . LEU A 1 83 ? 0.197 6.019 -14.071 1.00 88.62 83 LEU A C 1
ATOM 665 O O . LEU A 1 83 ? -0.237 5.860 -12.930 1.00 88.62 83 LEU A O 1
ATOM 669 N N . THR A 1 84 ? 1.211 6.856 -14.322 1.00 89.31 84 THR A N 1
ATOM 670 C CA . THR A 1 84 ? 1.896 7.633 -13.271 1.00 89.31 84 THR A CA 1
ATOM 671 C C . THR A 1 84 ? 0.960 8.643 -12.605 1.00 89.31 84 THR A C 1
ATOM 673 O O . THR A 1 84 ? 0.983 8.802 -11.380 1.00 89.31 84 THR A O 1
ATOM 676 N N . ILE A 1 85 ? 0.094 9.307 -13.378 1.00 92.00 85 ILE A N 1
ATOM 677 C CA . ILE A 1 85 ? -0.909 10.234 -12.833 1.00 92.00 85 ILE A CA 1
ATOM 678 C C . ILE A 1 85 ? -1.904 9.468 -11.956 1.00 92.00 85 ILE A C 1
ATOM 680 O O . ILE A 1 85 ? -2.163 9.874 -10.820 1.00 92.00 85 ILE A O 1
ATOM 684 N N . ALA A 1 86 ? -2.426 8.339 -12.442 1.00 93.00 86 ALA A N 1
ATOM 685 C CA . ALA A 1 86 ? -3.343 7.493 -11.685 1.00 93.00 86 ALA A CA 1
ATOM 686 C C . ALA A 1 86 ? -2.707 6.991 -10.380 1.00 93.00 86 ALA A C 1
ATOM 688 O O . ALA A 1 86 ? -3.336 7.064 -9.323 1.00 93.00 86 ALA A O 1
ATOM 689 N N . GLN A 1 87 ? -1.445 6.560 -10.431 1.00 92.19 87 GLN A N 1
ATOM 690 C CA . GLN A 1 87 ? -0.679 6.152 -9.255 1.00 92.19 87 GLN A CA 1
ATOM 691 C C . GLN A 1 87 ? -0.501 7.310 -8.266 1.00 92.19 87 GLN A C 1
ATOM 693 O O . GLN A 1 87 ? -0.710 7.129 -7.071 1.00 92.19 87 GLN A O 1
ATOM 698 N N . THR A 1 88 ? -0.191 8.516 -8.743 1.00 93.38 88 THR A N 1
ATOM 699 C CA . THR A 1 88 ? -0.040 9.699 -7.881 1.00 93.38 88 THR A CA 1
ATOM 700 C C . THR A 1 88 ? -1.340 10.019 -7.138 1.00 93.38 88 THR A C 1
ATOM 702 O O . THR A 1 88 ? -1.332 10.269 -5.930 1.00 93.38 88 THR A O 1
ATOM 705 N N . VAL A 1 89 ? -2.478 9.970 -7.840 1.00 95.25 89 VAL A N 1
ATOM 706 C CA . VAL A 1 89 ? -3.805 10.165 -7.234 1.00 95.25 89 VAL A CA 1
ATOM 707 C C . VAL A 1 89 ? -4.102 9.064 -6.217 1.00 95.25 89 VAL A C 1
ATOM 709 O O . VAL A 1 89 ? -4.591 9.362 -5.126 1.00 95.25 89 VAL A O 1
ATOM 712 N N . TYR A 1 90 ? -3.778 7.812 -6.541 1.00 94.94 90 TYR A N 1
ATOM 713 C CA . TYR A 1 90 ? -3.945 6.679 -5.636 1.00 94.94 90 TYR A CA 1
ATOM 714 C C . TYR A 1 90 ? -3.160 6.866 -4.331 1.00 94.94 90 TYR A C 1
ATOM 716 O O . TYR A 1 90 ? -3.747 6.799 -3.252 1.00 94.94 90 TYR A O 1
ATOM 724 N N . THR A 1 91 ? -1.874 7.213 -4.422 1.00 94.62 91 THR A N 1
ATOM 725 C CA . THR A 1 91 ? -1.007 7.483 -3.264 1.00 94.62 91 THR A CA 1
ATOM 726 C C . THR A 1 91 ? -1.545 8.633 -2.411 1.00 94.62 91 THR A C 1
ATOM 728 O O . THR A 1 91 ? -1.539 8.562 -1.184 1.00 94.62 91 THR A O 1
ATOM 731 N N . ALA A 1 92 ? -2.073 9.693 -3.031 1.00 95.62 92 ALA A N 1
ATOM 732 C CA . ALA A 1 92 ? -2.688 10.795 -2.293 1.00 95.62 92 ALA A CA 1
ATOM 733 C C . ALA A 1 92 ? -3.940 10.350 -1.513 1.00 95.62 92 ALA A C 1
ATOM 735 O O . ALA A 1 92 ? -4.138 10.770 -0.369 1.00 95.62 92 ALA A O 1
ATOM 736 N N . VAL A 1 93 ? -4.778 9.493 -2.109 1.00 96.44 93 VAL A N 1
ATOM 737 C CA . VAL A 1 93 ? -5.938 8.899 -1.426 1.00 96.44 93 VAL A CA 1
ATOM 738 C C . VAL A 1 93 ? -5.485 8.015 -0.264 1.00 96.44 93 VAL A C 1
ATOM 740 O O . VAL A 1 93 ? -6.060 8.138 0.818 1.00 96.44 93 VAL A O 1
ATOM 743 N N . ASP A 1 94 ? -4.444 7.201 -0.448 1.00 95.94 94 ASP A N 1
ATOM 744 C CA . ASP A 1 94 ? -3.929 6.319 0.605 1.00 95.94 94 ASP A CA 1
ATOM 745 C C . ASP A 1 94 ? -3.366 7.109 1.800 1.00 95.94 94 ASP A C 1
ATOM 747 O O . ASP A 1 94 ? -3.721 6.858 2.953 1.00 95.94 94 ASP A O 1
ATOM 751 N N . ILE A 1 95 ? -2.614 8.187 1.546 1.00 97.12 95 ILE A N 1
ATOM 752 C CA . ILE A 1 95 ? -2.145 9.102 2.602 1.00 97.12 95 ILE A CA 1
ATOM 753 C C . ILE A 1 95 ? -3.328 9.647 3.417 1.00 97.12 95 ILE A C 1
ATOM 755 O O . ILE A 1 95 ? -3.282 9.678 4.653 1.00 97.12 95 ILE A O 1
ATOM 759 N N . LEU A 1 96 ? -4.413 10.063 2.756 1.00 97.62 96 LEU A N 1
ATOM 760 C CA . LEU A 1 96 ? -5.610 10.554 3.443 1.00 97.62 96 LEU A CA 1
ATOM 761 C C . LEU A 1 96 ? -6.270 9.459 4.289 1.00 97.62 96 LEU A C 1
ATOM 763 O O . LEU A 1 96 ? -6.692 9.729 5.422 1.00 97.62 96 LEU A O 1
ATOM 767 N N . THR A 1 97 ? -6.358 8.229 3.783 1.00 97.00 97 THR A N 1
ATOM 768 C CA . THR A 1 97 ? -6.950 7.111 4.524 1.00 97.00 97 THR A CA 1
ATOM 769 C C . THR A 1 97 ? -6.073 6.634 5.677 1.00 97.00 97 THR A C 1
ATOM 771 O O . THR A 1 97 ? -6.611 6.287 6.733 1.00 97.00 97 THR A O 1
ATOM 774 N N . ILE A 1 98 ? -4.751 6.755 5.576 1.00 97.06 98 ILE A N 1
ATOM 775 C CA . ILE A 1 98 ? -3.819 6.495 6.678 1.00 97.06 98 ILE A CA 1
ATOM 776 C C . ILE A 1 98 ? -3.935 7.568 7.757 1.00 97.06 98 ILE A C 1
ATOM 778 O O . ILE A 1 98 ? -3.994 7.241 8.945 1.00 97.06 98 ILE A O 1
ATOM 782 N N . ILE A 1 99 ? -4.052 8.846 7.385 1.00 97.56 99 ILE A N 1
ATOM 783 C CA . ILE A 1 99 ? -4.317 9.925 8.348 1.00 97.56 99 ILE A CA 1
ATOM 784 C C . ILE A 1 99 ? -5.648 9.674 9.072 1.00 97.56 99 ILE A C 1
ATOM 786 O O . ILE A 1 99 ? -5.723 9.816 10.297 1.00 97.56 99 ILE A O 1
ATOM 790 N N . LE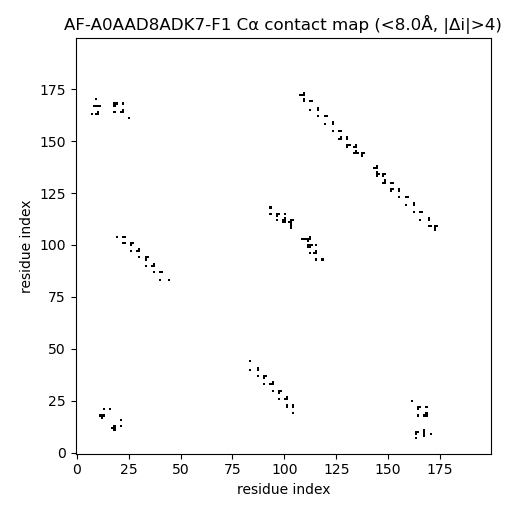U A 1 100 ? -6.690 9.241 8.352 1.00 97.00 100 LEU A N 1
ATOM 791 C CA . LEU A 1 100 ? -7.974 8.833 8.936 1.00 97.00 100 LEU A CA 1
ATOM 792 C C . LEU A 1 100 ? -7.827 7.629 9.873 1.00 97.00 100 LEU A C 1
ATOM 794 O O . LEU A 1 100 ? -8.424 7.633 10.954 1.00 97.00 100 LEU A O 1
ATOM 798 N N . LEU A 1 101 ? -7.013 6.634 9.514 1.00 96.62 101 LEU A N 1
ATOM 799 C CA . LEU A 1 101 ? -6.713 5.481 10.361 1.00 96.62 101 LEU A CA 1
ATOM 800 C C . LEU A 1 101 ? -6.011 5.914 11.650 1.00 96.62 101 LEU A C 1
ATOM 802 O O . LEU A 1 101 ? -6.435 5.513 12.736 1.00 96.62 101 LEU A O 1
ATOM 806 N N . LEU A 1 102 ? -4.988 6.766 11.561 1.00 97.12 102 LEU A N 1
ATOM 807 C CA . LEU A 1 102 ? -4.253 7.282 12.718 1.00 97.12 102 LEU A CA 1
ATOM 808 C C . LEU A 1 102 ? -5.161 8.135 13.611 1.00 97.12 102 LEU A C 1
ATOM 810 O O . LEU A 1 102 ? -5.195 7.951 14.831 1.00 97.12 102 LEU A O 1
ATOM 814 N N . TYR A 1 103 ? -5.975 9.010 13.018 1.00 97.44 103 TYR A N 1
ATOM 815 C CA . TYR A 1 103 ? -6.973 9.794 13.742 1.00 97.44 103 TYR A CA 1
ATOM 816 C C . TYR A 1 103 ? -8.003 8.893 14.438 1.00 97.44 103 TYR A C 1
ATOM 818 O O . TYR A 1 103 ? -8.315 9.082 15.619 1.00 97.44 103 TYR A O 1
ATOM 826 N N . GLY A 1 104 ? -8.501 7.877 13.732 1.00 95.44 104 GLY A N 1
ATOM 827 C CA . GLY A 1 104 ? -9.425 6.874 14.246 1.00 95.44 104 GLY A CA 1
ATOM 828 C C . GLY A 1 104 ? -8.833 6.060 15.391 1.00 95.44 104 GLY A C 1
ATOM 829 O O . GLY A 1 104 ? -9.525 5.806 16.377 1.00 95.44 104 GLY A O 1
ATOM 830 N N . ALA A 1 105 ? -7.549 5.711 15.309 1.00 95.19 105 ALA A N 1
ATOM 831 C CA . ALA A 1 105 ? -6.827 5.012 16.363 1.00 95.19 105 ALA A CA 1
ATOM 832 C C . ALA A 1 105 ? -6.620 5.884 17.608 1.00 95.19 105 ALA A C 1
ATOM 834 O O . ALA A 1 105 ? -6.718 5.376 18.725 1.00 95.19 105 ALA A O 1
ATOM 835 N N . CYS A 1 106 ? -6.402 7.190 17.433 1.00 95.69 106 CYS A N 1
ATOM 836 C CA . CYS A 1 106 ? -6.275 8.152 18.528 1.00 95.69 106 CYS A CA 1
ATOM 837 C C . CYS A 1 106 ? -7.611 8.471 19.210 1.00 95.69 106 CYS A C 1
ATOM 839 O O . CYS A 1 106 ? -7.653 8.612 20.432 1.00 95.69 106 CYS A O 1
ATOM 841 N N . LYS A 1 107 ? -8.696 8.600 18.436 1.00 96.44 107 LYS A N 1
ATOM 842 C CA . LYS A 1 107 ? -10.040 8.952 18.930 1.00 96.44 107 LYS A CA 1
ATOM 843 C C . LYS A 1 107 ? -10.954 7.750 19.177 1.00 96.44 107 LYS A C 1
ATOM 845 O O . LYS A 1 107 ? -12.116 7.954 19.514 1.00 96.44 107 LYS A O 1
ATOM 850 N N . GLU A 1 108 ? -10.451 6.532 18.988 1.00 94.81 108 GLU A N 1
ATOM 851 C CA . GLU A 1 108 ? -11.191 5.269 19.145 1.00 94.81 108 GLU A CA 1
ATOM 852 C C . GLU A 1 108 ? -12.496 5.224 18.319 1.00 94.81 108 GLU A C 1
ATOM 854 O O . GLU A 1 108 ? -13.498 4.615 18.698 1.00 94.81 108 GLU A O 1
ATOM 859 N N . LYS A 1 109 ? -12.493 5.872 17.145 1.00 95.12 109 LYS A N 1
ATOM 860 C CA . LYS A 1 109 ? -13.642 5.932 16.231 1.00 95.12 109 LYS A CA 1
ATOM 861 C C . LYS A 1 109 ? -13.511 4.871 15.142 1.00 95.12 109 LYS A C 1
ATOM 863 O O . LYS A 1 109 ? -12.855 5.101 14.132 1.00 95.12 109 LYS A O 1
ATOM 868 N N . ALA A 1 110 ? -14.221 3.750 15.300 1.00 94.69 110 ALA A N 1
ATOM 869 C CA . ALA A 1 110 ? -14.220 2.640 14.335 1.00 94.69 110 ALA A CA 1
ATOM 870 C C . ALA A 1 110 ? -14.533 3.070 12.885 1.00 94.69 110 ALA A C 1
ATOM 872 O O . ALA A 1 110 ? -13.978 2.513 11.944 1.00 94.69 110 ALA A O 1
ATOM 873 N N . GLY A 1 111 ? -15.390 4.084 12.699 1.00 94.88 111 GLY A N 1
ATOM 874 C CA . GLY A 1 111 ? -15.779 4.566 11.368 1.00 94.88 111 GLY A CA 1
ATOM 875 C C . GLY A 1 111 ? -14.622 5.123 10.533 1.00 94.88 111 GLY A C 1
ATOM 876 O O . GLY A 1 111 ? -14.667 5.020 9.315 1.00 94.88 111 GLY A O 1
ATOM 877 N N . CYS A 1 112 ? -13.574 5.656 11.169 1.00 95.94 112 CYS A N 1
ATOM 878 C CA . CYS A 1 112 ? -12.423 6.226 10.465 1.00 95.94 112 CYS A CA 1
ATOM 879 C C . CYS A 1 112 ? -11.404 5.167 10.012 1.00 95.94 112 CYS A C 1
ATOM 881 O O . CYS A 1 112 ? -10.586 5.458 9.152 1.00 95.94 112 CYS A O 1
ATOM 883 N N . LEU A 1 113 ? -11.449 3.946 10.561 1.00 95.62 113 LEU A N 1
ATOM 884 C CA . LEU A 1 113 ? -10.524 2.865 10.190 1.00 95.62 113 LEU A CA 1
ATOM 885 C C . LEU A 1 113 ? -11.010 2.058 8.982 1.00 95.62 113 LEU A C 1
ATOM 887 O O . LEU A 1 113 ? -10.223 1.383 8.327 1.00 95.62 113 LEU A O 1
ATOM 891 N N . LEU A 1 114 ? -12.313 2.099 8.708 1.00 95.38 114 LEU A N 1
ATOM 892 C CA . LEU A 1 114 ? -12.946 1.264 7.695 1.00 95.38 114 LEU A CA 1
ATOM 893 C C . LEU A 1 114 ? -12.435 1.528 6.263 1.00 95.38 114 LEU A C 1
ATOM 895 O O . LEU A 1 114 ? -12.184 0.539 5.577 1.00 95.38 114 LEU A O 1
ATOM 899 N N . PRO A 1 115 ? -12.222 2.784 5.812 1.00 96.19 115 PRO A N 1
ATOM 900 C CA . PRO A 1 115 ? -11.682 3.046 4.477 1.00 96.19 115 PRO A CA 1
ATOM 901 C C . PRO A 1 115 ? -10.335 2.354 4.230 1.00 96.19 115 PRO A C 1
ATOM 903 O O . PRO A 1 115 ? -10.203 1.641 3.241 1.00 96.19 115 PRO A O 1
ATOM 906 N N . GLN A 1 116 ? -9.389 2.457 5.173 1.00 95.88 116 GLN A N 1
ATOM 907 C CA . GLN A 1 116 ? -8.074 1.819 5.033 1.00 95.88 116 GLN A CA 1
ATOM 908 C C . GLN A 1 116 ? -8.170 0.292 4.982 1.00 95.88 116 GLN A C 1
ATOM 910 O O . GLN A 1 116 ? -7.497 -0.356 4.190 1.00 95.88 116 GLN A O 1
ATOM 915 N N . VAL A 1 117 ? -9.012 -0.306 5.831 1.00 95.88 117 VAL A N 1
ATOM 916 C CA . VAL A 1 117 ? -9.167 -1.770 5.894 1.00 95.88 117 VAL A CA 1
ATOM 917 C C . VAL A 1 117 ? -9.721 -2.329 4.577 1.00 95.88 117 VAL A C 1
ATOM 919 O O . VAL A 1 117 ? -9.386 -3.456 4.209 1.00 95.88 117 VAL A O 1
ATOM 922 N N . ILE A 1 118 ? -10.563 -1.561 3.877 1.00 95.94 118 ILE A N 1
ATOM 923 C CA . ILE A 1 118 ? -11.105 -1.931 2.563 1.00 95.94 118 ILE A CA 1
ATOM 924 C C . ILE A 1 118 ? -10.054 -1.731 1.468 1.00 95.94 118 ILE A C 1
ATOM 926 O O . ILE A 1 118 ? -9.857 -2.650 0.677 1.00 95.94 118 ILE A O 1
ATOM 930 N N . LEU A 1 119 ? -9.365 -0.583 1.442 1.00 95.00 119 LEU A N 1
ATOM 931 C CA . LEU A 1 119 ? -8.309 -0.306 0.458 1.00 95.00 119 LEU A CA 1
ATOM 932 C C . LEU A 1 119 ? -7.200 -1.358 0.509 1.00 95.00 119 LEU A C 1
ATOM 934 O O . LEU A 1 119 ? -6.872 -1.945 -0.512 1.00 95.00 119 LEU A O 1
ATOM 938 N N . MET A 1 120 ? -6.764 -1.753 1.704 1.00 94.81 120 MET A N 1
ATOM 939 C CA . MET A 1 120 ? -5.765 -2.813 1.844 1.00 94.81 120 MET A CA 1
ATOM 940 C C . MET A 1 120 ? -6.180 -4.167 1.256 1.00 94.81 120 MET A C 1
ATOM 942 O O . MET A 1 120 ? -5.326 -4.927 0.810 1.00 94.81 120 MET A O 1
ATOM 946 N N . MET A 1 121 ? -7.473 -4.515 1.264 1.00 95.19 121 MET A N 1
ATOM 947 C CA . MET A 1 121 ? -7.922 -5.744 0.591 1.00 95.19 121 MET A CA 1
ATOM 948 C C . MET A 1 121 ? -7.755 -5.634 -0.919 1.00 95.19 121 MET A C 1
ATOM 950 O O . MET A 1 121 ? -7.371 -6.611 -1.560 1.00 95.19 121 MET A O 1
ATOM 954 N N . TYR A 1 122 ? -8.035 -4.454 -1.471 1.00 95.31 122 TYR A N 1
ATOM 955 C CA . TYR A 1 122 ? -7.794 -4.165 -2.875 1.00 95.31 122 TYR A CA 1
ATOM 956 C C . TYR A 1 122 ? -6.293 -4.237 -3.195 1.00 95.31 122 TYR A C 1
ATOM 958 O O . TYR A 1 122 ? -5.922 -4.945 -4.130 1.00 95.31 122 TYR A O 1
ATOM 966 N N . ASP A 1 123 ? -5.433 -3.648 -2.356 1.00 93.56 123 ASP A N 1
ATOM 967 C CA . ASP A 1 123 ? -3.971 -3.707 -2.508 1.00 93.56 123 ASP A CA 1
ATOM 968 C C . ASP A 1 123 ? -3.430 -5.133 -2.514 1.00 93.56 123 ASP A C 1
ATOM 970 O O . ASP A 1 123 ? -2.587 -5.477 -3.336 1.00 93.56 123 ASP A O 1
ATOM 974 N N . ILE A 1 124 ? -3.921 -5.994 -1.620 1.00 96.19 124 ILE A N 1
ATOM 975 C CA . ILE A 1 124 ? -3.473 -7.390 -1.543 1.00 96.19 124 ILE A CA 1
ATOM 976 C C . ILE A 1 124 ? -3.809 -8.146 -2.834 1.00 96.19 124 ILE A C 1
ATOM 978 O O . ILE A 1 124 ? -2.979 -8.906 -3.335 1.00 96.19 124 ILE A O 1
ATOM 982 N N . VAL A 1 125 ? -5.011 -7.943 -3.383 1.00 97.06 125 VAL A N 1
ATOM 983 C CA . VAL A 1 125 ? -5.420 -8.573 -4.648 1.00 97.06 125 VAL A CA 1
ATOM 984 C C . VAL A 1 125 ? -4.605 -8.015 -5.811 1.00 97.06 125 VAL A C 1
ATOM 986 O O . VAL A 1 125 ? -4.105 -8.786 -6.628 1.00 97.06 125 VAL A O 1
ATOM 989 N N . TYR A 1 126 ? -4.428 -6.696 -5.865 1.00 94.06 126 TYR A N 1
ATOM 990 C CA . TYR A 1 126 ? -3.639 -6.023 -6.891 1.00 94.06 126 TYR A CA 1
ATOM 991 C C . TYR A 1 126 ? -2.174 -6.487 -6.884 1.00 94.06 126 TYR A C 1
ATOM 993 O O . TYR A 1 126 ? -1.644 -6.897 -7.917 1.00 94.06 126 TYR A O 1
ATOM 1001 N N . LEU A 1 127 ? -1.548 -6.537 -5.705 1.00 94.56 127 LEU A N 1
ATOM 1002 C CA . LEU A 1 127 ? -0.181 -7.019 -5.523 1.00 94.56 127 LEU A CA 1
ATOM 1003 C C . LEU A 1 127 ? -0.037 -8.484 -5.949 1.00 94.56 127 LEU A C 1
ATOM 1005 O O . LEU A 1 127 ? 0.945 -8.840 -6.596 1.00 94.56 127 LEU A O 1
ATOM 1009 N N . LEU A 1 128 ? -1.018 -9.333 -5.632 1.00 96.19 128 LEU A N 1
ATOM 1010 C CA . LEU A 1 128 ? -1.015 -10.730 -6.062 1.00 96.19 128 LEU A CA 1
ATOM 1011 C C . LEU A 1 128 ? -1.029 -10.848 -7.593 1.00 96.19 128 LEU A C 1
ATOM 1013 O O . LEU A 1 128 ? -0.270 -11.644 -8.145 1.00 96.19 128 LEU A O 1
ATOM 1017 N N . VAL A 1 129 ? -1.855 -10.048 -8.276 1.00 96.12 129 VAL A N 1
ATOM 1018 C CA . VAL A 1 129 ? -1.910 -10.015 -9.747 1.00 96.12 129 VAL A CA 1
ATOM 1019 C C . VAL A 1 129 ? -0.570 -9.565 -10.326 1.00 96.12 129 VAL A C 1
ATOM 1021 O O . VAL A 1 129 ? -0.042 -10.249 -11.200 1.00 96.12 129 VAL A O 1
ATOM 1024 N N . ILE A 1 130 ? 0.026 -8.488 -9.802 1.00 94.06 130 ILE A N 1
ATOM 1025 C CA . ILE A 1 130 ? 1.343 -8.004 -10.250 1.00 94.06 130 ILE A CA 1
ATOM 1026 C C . ILE A 1 130 ? 2.412 -9.085 -10.101 1.00 94.06 130 ILE A C 1
ATOM 1028 O O . ILE A 1 130 ? 3.164 -9.333 -11.039 1.00 94.06 130 ILE A O 1
ATOM 1032 N N . VAL A 1 131 ? 2.485 -9.752 -8.946 1.00 95.00 131 VAL A N 1
ATOM 1033 C CA . VAL A 1 131 ? 3.493 -10.795 -8.698 1.00 95.00 131 VAL A CA 1
ATOM 1034 C C . VAL A 1 131 ? 3.360 -11.943 -9.702 1.00 95.00 131 VAL A C 1
ATOM 1036 O O . VAL A 1 131 ? 4.372 -12.464 -10.170 1.00 95.00 131 VAL A O 1
ATOM 1039 N N . VAL A 1 132 ? 2.131 -12.319 -10.070 1.00 95.12 132 VAL A N 1
ATOM 1040 C CA . VAL A 1 132 ? 1.885 -13.350 -11.089 1.00 95.12 132 VAL A CA 1
ATOM 1041 C C . VAL A 1 132 ? 2.297 -12.869 -12.479 1.00 95.12 132 VAL A C 1
ATOM 1043 O O . VAL A 1 132 ? 2.980 -13.614 -13.177 1.00 95.12 132 VAL A O 1
ATOM 1046 N N . LEU A 1 133 ? 1.930 -11.646 -12.873 1.00 93.81 133 LEU A N 1
ATOM 1047 C CA . LEU A 1 133 ? 2.295 -11.082 -14.179 1.00 93.81 133 LEU A CA 1
ATOM 1048 C C . LEU A 1 133 ? 3.816 -10.980 -14.338 1.00 93.81 133 LEU A C 1
ATOM 1050 O O . LEU A 1 133 ? 4.368 -11.534 -15.284 1.00 93.81 133 LEU A O 1
ATOM 1054 N N . LEU A 1 134 ? 4.503 -10.409 -13.345 1.00 92.38 134 LEU A N 1
ATOM 1055 C CA . LEU A 1 134 ? 5.966 -10.331 -13.334 1.00 92.38 134 LEU A CA 1
ATOM 1056 C C . LEU A 1 134 ? 6.617 -11.719 -13.366 1.00 92.38 134 LEU A C 1
ATOM 1058 O O . LEU A 1 134 ? 7.659 -11.899 -13.987 1.00 92.38 134 LEU A O 1
ATOM 1062 N N . GLY A 1 135 ? 6.012 -12.718 -12.720 1.00 92.94 135 GLY A N 1
ATOM 1063 C CA . GLY A 1 135 ? 6.482 -14.100 -12.801 1.00 92.94 135 GLY A CA 1
ATOM 1064 C C . GLY A 1 135 ? 6.324 -14.713 -14.197 1.00 92.94 135 GLY A C 1
ATOM 1065 O O . GLY A 1 135 ? 7.158 -15.516 -14.608 1.00 92.94 135 GLY A O 1
ATOM 1066 N N . VAL A 1 136 ? 5.276 -14.340 -14.935 1.00 93.62 136 VAL A N 1
ATOM 1067 C CA . VAL A 1 136 ? 5.029 -14.820 -16.304 1.00 93.62 136 VAL A CA 1
ATOM 1068 C C . VAL A 1 136 ? 5.957 -14.153 -17.316 1.00 93.62 136 VAL A C 1
ATOM 1070 O O . VAL A 1 136 ? 6.313 -14.807 -18.294 1.00 93.62 136 VAL A O 1
ATOM 1073 N N . ASP A 1 137 ? 6.374 -12.908 -17.095 1.00 92.06 137 ASP A N 1
ATOM 1074 C CA . ASP A 1 137 ? 7.205 -12.167 -18.053 1.00 92.06 137 ASP A CA 1
ATOM 1075 C C . ASP A 1 137 ? 8.665 -12.649 -18.095 1.00 92.06 137 ASP A C 1
ATOM 1077 O O . ASP A 1 137 ? 9.315 -12.593 -19.137 1.00 92.06 137 ASP A O 1
ATOM 1081 N N . VAL A 1 138 ? 9.190 -13.217 -17.004 1.00 92.62 138 VAL A N 1
ATOM 1082 C CA . VAL A 1 138 ? 10.604 -13.636 -16.896 1.00 92.62 138 VAL A CA 1
ATOM 1083 C C . VAL A 1 138 ? 10.817 -15.097 -17.341 1.00 92.62 138 VAL A C 1
ATOM 1085 O O . VAL A 1 138 ? 11.488 -15.896 -16.682 1.00 92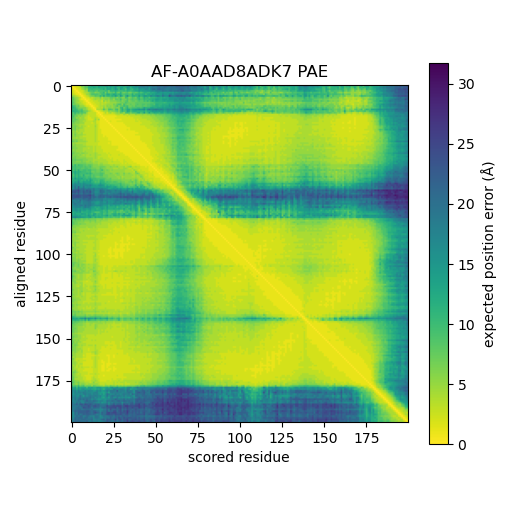.62 138 VAL A O 1
ATOM 1088 N N . LYS A 1 139 ? 10.262 -15.483 -18.493 1.00 86.06 139 LYS A N 1
ATOM 1089 C CA . LYS A 1 139 ? 10.243 -16.896 -18.939 1.00 86.06 139 LYS A CA 1
ATOM 1090 C C . LYS A 1 139 ? 11.630 -17.521 -19.106 1.00 86.06 139 LYS A C 1
ATOM 1092 O O . LYS A 1 139 ? 11.792 -18.713 -18.855 1.00 86.06 139 LYS A O 1
ATOM 1097 N N . ASP A 1 140 ? 12.627 -16.723 -19.473 1.00 93.31 140 ASP A N 1
ATOM 1098 C CA . ASP A 1 140 ? 13.941 -17.240 -19.872 1.00 93.31 140 ASP A CA 1
ATOM 1099 C C . ASP A 1 140 ? 14.870 -17.553 -18.689 1.00 93.31 140 ASP A C 1
ATOM 1101 O O . ASP A 1 140 ? 15.869 -18.252 -18.847 1.00 93.31 140 ASP A O 1
ATOM 1105 N N . ASN A 1 141 ? 14.543 -17.082 -17.481 1.00 94.56 141 ASN A N 1
ATOM 1106 C CA . ASN A 1 141 ? 15.396 -17.235 -16.303 1.00 94.56 141 ASN A CA 1
ATOM 1107 C C . ASN A 1 141 ? 14.611 -17.816 -15.124 1.00 94.56 141 ASN A C 1
ATOM 1109 O O . ASN A 1 141 ? 14.083 -17.085 -14.282 1.00 94.56 141 ASN A O 1
ATOM 1113 N N . ALA A 1 142 ? 14.591 -19.148 -15.018 1.00 94.88 142 ALA A N 1
ATOM 1114 C CA . ALA A 1 142 ? 13.867 -19.867 -13.963 1.00 94.88 142 ALA A CA 1
ATOM 1115 C C . ALA A 1 142 ? 14.267 -19.426 -12.541 1.00 94.88 142 ALA A C 1
ATOM 1117 O O . ALA A 1 142 ? 13.411 -19.291 -11.668 1.00 94.88 142 ALA A O 1
ATOM 1118 N N . LEU A 1 143 ? 15.557 -19.149 -12.311 1.00 96.44 143 LEU A N 1
ATOM 1119 C CA . LEU A 1 143 ? 16.053 -18.682 -11.012 1.00 96.44 143 LEU A CA 1
ATOM 1120 C C . LEU A 1 143 ? 15.551 -17.271 -10.674 1.00 96.44 143 LEU A C 1
ATOM 1122 O O . LEU A 1 143 ? 15.199 -17.008 -9.525 1.00 96.44 143 LEU A O 1
ATOM 1126 N N . LEU A 1 144 ? 15.470 -16.382 -11.669 1.00 95.31 144 LEU A N 1
ATOM 1127 C CA . LEU A 1 144 ? 14.956 -15.025 -11.482 1.00 95.31 144 LEU A CA 1
ATOM 1128 C C . LEU A 1 144 ? 13.444 -15.056 -11.237 1.00 95.31 144 LEU A C 1
ATOM 1130 O O . LEU A 1 144 ? 12.982 -14.443 -10.280 1.00 95.31 144 LEU A O 1
ATOM 1134 N N . THR A 1 145 ? 12.697 -15.845 -12.016 1.00 95.50 145 THR A N 1
ATOM 1135 C CA . THR A 1 145 ? 11.255 -16.068 -11.802 1.00 95.50 145 THR A CA 1
ATOM 1136 C C . THR A 1 145 ? 10.972 -16.576 -10.393 1.00 95.50 145 THR A C 1
ATOM 1138 O O . THR A 1 145 ? 10.128 -16.024 -9.689 1.00 95.50 145 THR A O 1
ATOM 1141 N N . PHE A 1 146 ? 11.711 -17.594 -9.940 1.00 96.00 146 PHE A N 1
ATOM 1142 C CA . PHE A 1 146 ? 11.567 -18.116 -8.583 1.00 96.00 146 PHE A CA 1
ATOM 1143 C C . PHE A 1 146 ? 11.863 -17.044 -7.525 1.00 96.00 146 PHE A C 1
ATOM 1145 O O . PHE A 1 146 ? 11.118 -16.920 -6.555 1.00 96.00 146 PHE A O 1
ATOM 1152 N N . GLY A 1 147 ? 12.908 -16.237 -7.730 1.00 95.94 147 GLY A N 1
ATOM 1153 C CA . GLY A 1 147 ? 13.245 -15.118 -6.850 1.00 95.94 147 GLY A CA 1
ATOM 1154 C C . GLY A 1 147 ? 12.127 -14.076 -6.755 1.00 95.94 147 GLY A C 1
ATOM 1155 O O . GLY A 1 147 ? 11.727 -13.716 -5.648 1.00 95.94 147 GLY A O 1
ATOM 1156 N N . VAL A 1 148 ? 11.579 -13.638 -7.892 1.00 95.31 148 VAL A N 1
ATOM 1157 C CA . VAL A 1 148 ? 10.476 -12.661 -7.954 1.00 95.31 148 VAL A CA 1
ATOM 1158 C C . VAL A 1 148 ? 9.226 -13.199 -7.262 1.00 95.31 148 VAL A C 1
ATOM 1160 O O . VAL A 1 148 ? 8.637 -12.496 -6.443 1.00 95.31 148 VAL A O 1
ATOM 1163 N N . LEU A 1 149 ? 8.852 -14.458 -7.515 1.00 95.94 149 LEU A N 1
ATOM 1164 C CA . LEU A 1 149 ? 7.693 -15.085 -6.875 1.00 95.94 149 LEU A CA 1
ATOM 1165 C C . LEU A 1 149 ? 7.877 -15.234 -5.362 1.00 95.94 149 LEU A C 1
ATOM 1167 O O . LEU A 1 149 ? 6.946 -14.966 -4.606 1.00 95.94 149 LEU A O 1
ATOM 1171 N N . LEU A 1 150 ? 9.069 -15.631 -4.906 1.00 97.38 150 LEU A N 1
ATOM 1172 C CA . LEU A 1 150 ? 9.36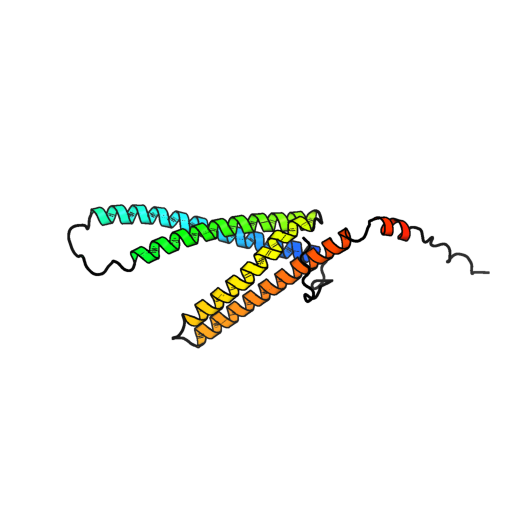0 -15.797 -3.482 1.00 97.38 150 LEU A CA 1
ATOM 1173 C C . LEU A 1 150 ? 9.310 -14.458 -2.739 1.00 97.38 150 LEU A C 1
ATOM 1175 O O . LEU A 1 150 ? 8.673 -14.351 -1.690 1.00 97.38 150 LEU A O 1
ATOM 1179 N N . VAL A 1 151 ? 9.962 -13.433 -3.293 1.00 97.06 151 VAL A N 1
ATOM 1180 C CA . VAL A 1 151 ? 9.967 -12.080 -2.726 1.00 97.06 151 VAL A CA 1
ATOM 1181 C C . VAL A 1 151 ? 8.556 -11.492 -2.754 1.00 97.06 151 VAL A C 1
ATOM 1183 O O . VAL A 1 151 ? 8.085 -10.985 -1.738 1.00 97.06 151 VAL A O 1
ATOM 1186 N N . GLY A 1 152 ? 7.840 -11.626 -3.870 1.00 95.25 152 GLY A N 1
ATOM 1187 C CA . GLY A 1 152 ? 6.455 -11.179 -4.004 1.00 95.25 152 GLY A CA 1
ATOM 1188 C C . GLY A 1 152 ? 5.517 -11.844 -2.995 1.00 95.25 152 GLY A C 1
ATOM 1189 O O . GLY A 1 152 ? 4.760 -11.158 -2.309 1.00 95.25 152 GLY A O 1
ATOM 1190 N N . ALA A 1 153 ? 5.614 -13.165 -2.824 1.00 96.69 153 ALA A N 1
ATOM 1191 C CA . ALA A 1 153 ? 4.830 -13.903 -1.835 1.00 96.69 153 ALA A CA 1
ATOM 1192 C C . ALA A 1 153 ? 5.132 -13.454 -0.395 1.00 96.69 153 ALA A C 1
ATOM 1194 O O . ALA A 1 153 ? 4.214 -13.350 0.422 1.00 96.69 153 ALA A O 1
ATOM 1195 N N . LEU A 1 154 ? 6.397 -13.145 -0.085 1.00 97.31 154 LEU A N 1
ATOM 1196 C CA . LEU A 1 154 ? 6.787 -12.593 1.213 1.00 97.31 154 LEU A CA 1
ATOM 1197 C C . LEU A 1 154 ? 6.112 -11.238 1.464 1.00 97.31 154 LEU A C 1
ATOM 1199 O O . LEU A 1 154 ? 5.540 -11.035 2.536 1.00 97.31 154 LEU A O 1
ATOM 1203 N N . PHE A 1 155 ? 6.122 -10.338 0.476 1.00 95.56 155 PHE A N 1
ATOM 1204 C CA . PHE A 1 155 ? 5.432 -9.050 0.576 1.00 95.56 155 PHE A CA 1
ATOM 1205 C C . PHE A 1 155 ? 3.927 -9.230 0.777 1.00 95.56 155 PHE A C 1
ATOM 1207 O O . PHE A 1 155 ? 3.382 -8.669 1.725 1.00 95.56 155 PHE A O 1
ATOM 1214 N N . VAL A 1 156 ? 3.262 -10.068 -0.024 1.00 96.31 156 VAL A N 1
ATOM 1215 C CA . VAL A 1 156 ? 1.827 -10.366 0.143 1.00 96.31 156 VAL A CA 1
ATOM 1216 C C . VAL A 1 156 ? 1.531 -10.879 1.557 1.00 96.31 156 VAL A C 1
ATOM 1218 O O . VAL A 1 156 ? 0.573 -10.431 2.188 1.00 96.31 156 VAL A O 1
ATOM 1221 N N . GLY A 1 157 ? 2.373 -11.765 2.097 1.00 96.56 157 GLY A N 1
ATOM 1222 C CA . GLY A 1 157 ? 2.252 -12.256 3.470 1.00 96.56 157 GLY A CA 1
ATOM 1223 C C . GLY A 1 157 ? 2.374 -11.151 4.525 1.00 96.56 157 GLY A C 1
ATOM 1224 O O . GLY A 1 157 ? 1.583 -11.112 5.471 1.00 96.56 157 GLY A O 1
ATOM 1225 N N . LEU A 1 158 ? 3.318 -10.221 4.353 1.00 95.12 158 LEU A N 1
ATOM 1226 C CA . LEU A 1 158 ? 3.487 -9.063 5.237 1.00 95.12 158 LEU A CA 1
ATOM 1227 C C . LEU A 1 158 ? 2.283 -8.113 5.173 1.00 95.12 158 LEU A C 1
ATOM 1229 O O . LEU A 1 158 ? 1.772 -7.714 6.220 1.00 95.12 158 LEU A O 1
ATOM 1233 N N . PHE A 1 159 ? 1.780 -7.803 3.975 1.00 94.69 159 PHE A N 1
ATOM 1234 C CA . PHE A 1 159 ? 0.580 -6.979 3.795 1.00 94.69 159 PHE A CA 1
ATOM 1235 C C . PHE A 1 159 ? -0.654 -7.630 4.422 1.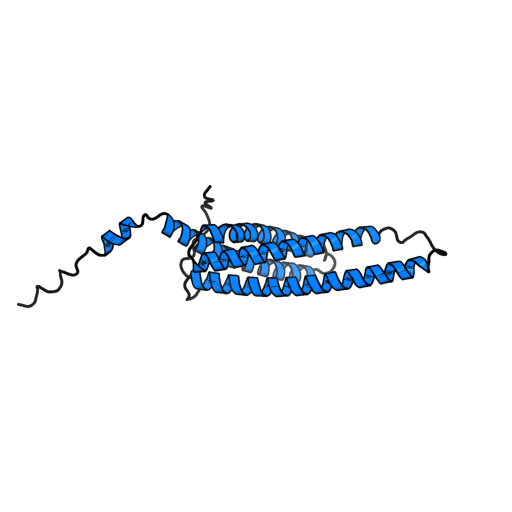00 94.69 159 PHE A C 1
ATOM 1237 O O . PHE A 1 159 ? -1.379 -6.981 5.175 1.00 94.69 159 PHE A O 1
ATOM 1244 N N . MET A 1 160 ? -0.847 -8.933 4.204 1.00 96.38 160 MET A N 1
ATOM 1245 C CA . MET A 1 160 ? -1.905 -9.712 4.853 1.00 96.38 160 MET A CA 1
ATOM 1246 C C . MET A 1 160 ? -1.804 -9.650 6.379 1.00 96.38 160 MET A C 1
ATOM 1248 O O . MET A 1 160 ? -2.814 -9.479 7.061 1.00 96.38 160 MET A O 1
ATOM 1252 N N . TYR A 1 161 ? -0.597 -9.749 6.936 1.00 95.25 161 TYR A N 1
ATOM 1253 C CA . TYR A 1 161 ? -0.386 -9.651 8.378 1.00 95.25 161 TYR A CA 1
ATOM 1254 C C . TYR A 1 161 ? -0.767 -8.270 8.932 1.00 95.25 161 TYR A C 1
ATOM 1256 O O . TYR A 1 161 ? -1.512 -8.186 9.914 1.00 95.25 161 TYR A O 1
ATOM 1264 N N . VAL A 1 162 ? -0.317 -7.184 8.293 1.00 95.25 162 VAL A N 1
ATOM 1265 C CA . VAL A 1 162 ? -0.682 -5.815 8.700 1.00 95.25 162 VAL A CA 1
ATOM 1266 C C . VAL A 1 162 ? -2.189 -5.591 8.566 1.00 95.25 162 VAL A C 1
ATOM 1268 O O . VAL A 1 162 ? -2.817 -5.042 9.476 1.00 95.25 162 VAL A O 1
ATOM 1271 N N . TRP A 1 163 ? -2.799 -6.101 7.497 1.00 96.44 163 TRP A N 1
ATOM 1272 C CA . TRP A 1 163 ? -4.243 -6.049 7.314 1.00 96.44 163 TRP A CA 1
ATOM 1273 C C . TRP A 1 163 ? -4.998 -6.734 8.461 1.00 96.44 163 TRP A C 1
ATOM 1275 O O . TRP A 1 163 ? -5.929 -6.153 9.024 1.00 96.44 163 TRP A O 1
ATOM 1285 N N . VAL A 1 164 ? -4.569 -7.930 8.885 1.00 95.44 164 VAL A N 1
ATOM 1286 C CA . VAL A 1 164 ? -5.175 -8.637 10.028 1.00 95.44 164 VAL A CA 1
ATOM 1287 C C . VAL A 1 164 ? -5.050 -7.827 11.324 1.00 95.44 164 VAL A C 1
ATOM 1289 O O . VAL A 1 164 ? -5.984 -7.842 12.134 1.00 95.44 164 VAL A O 1
ATOM 1292 N N . ILE A 1 165 ? -3.948 -7.094 11.533 1.00 94.94 165 ILE A N 1
ATOM 1293 C CA . ILE A 1 165 ? -3.778 -6.194 12.689 1.00 94.94 165 ILE A CA 1
ATOM 1294 C C . ILE A 1 165 ? -4.834 -5.085 12.664 1.00 94.94 165 ILE A C 1
ATOM 1296 O O . ILE A 1 165 ? -5.560 -4.912 13.649 1.00 94.94 165 ILE A O 1
ATOM 1300 N N . PHE A 1 166 ? -4.963 -4.367 11.545 1.00 95.38 166 PHE A N 1
ATOM 1301 C CA . PHE A 1 166 ? -5.934 -3.279 11.406 1.00 95.38 166 PHE A CA 1
ATOM 1302 C C . PHE A 1 166 ? -7.374 -3.779 11.514 1.00 95.38 166 PHE A C 1
ATOM 1304 O O . PHE A 1 166 ? -8.178 -3.199 12.248 1.00 95.38 166 PHE A O 1
ATOM 1311 N N . TYR A 1 167 ? -7.688 -4.902 10.866 1.00 95.62 167 TYR A N 1
ATOM 1312 C CA . TYR A 1 167 ? -9.000 -5.535 10.944 1.00 95.62 167 TYR A CA 1
ATOM 1313 C C . TYR A 1 167 ? -9.342 -5.969 12.376 1.00 95.62 167 TYR A C 1
ATOM 1315 O O . TYR A 1 167 ? -10.441 -5.705 12.877 1.00 95.62 167 TYR A O 1
ATOM 1323 N N . SER A 1 168 ? -8.391 -6.595 13.076 1.00 94.75 168 SER A N 1
ATOM 1324 C CA . SER A 1 168 ? -8.570 -6.991 14.475 1.00 94.75 168 SER A CA 1
ATOM 1325 C C . SER A 1 168 ? -8.842 -5.773 15.359 1.00 94.75 168 SER A C 1
ATOM 1327 O O . SER A 1 168 ? -9.711 -5.835 16.232 1.00 94.75 168 SER A O 1
ATOM 1329 N N . TYR A 1 169 ? -8.152 -4.653 15.121 1.00 95.50 169 TYR A N 1
ATOM 1330 C CA . TYR A 1 169 ? -8.320 -3.434 15.910 1.00 95.50 169 TYR A CA 1
ATOM 1331 C C . TYR A 1 169 ? -9.666 -2.766 15.640 1.00 95.50 169 TYR A C 1
ATOM 1333 O O . TYR A 1 169 ? -10.392 -2.435 16.580 1.00 95.50 169 TYR A O 1
ATOM 1341 N N . TYR A 1 170 ? -10.055 -2.675 14.368 1.00 95.62 170 TYR A N 1
ATOM 1342 C CA . TYR A 1 170 ? -11.382 -2.230 13.953 1.00 95.62 170 TYR A CA 1
ATOM 1343 C C . TYR A 1 170 ? -12.489 -3.026 14.659 1.00 95.62 170 TYR A C 1
ATOM 1345 O O . TYR A 1 170 ? -13.387 -2.442 15.270 1.00 95.62 170 TYR A O 1
ATOM 1353 N N . ARG A 1 171 ? -12.388 -4.361 14.667 1.00 94.38 171 ARG A N 1
ATOM 1354 C CA . ARG A 1 171 ? -13.382 -5.230 15.311 1.00 94.38 171 ARG A CA 1
ATOM 1355 C C . ARG A 1 171 ? -13.422 -5.052 16.830 1.00 94.38 171 ARG A C 1
ATOM 1357 O O . ARG A 1 171 ? -14.495 -5.144 17.424 1.00 94.38 171 ARG A O 1
ATOM 1364 N N . GLN A 1 172 ? -12.283 -4.797 17.479 1.00 94.25 172 GLN A N 1
ATOM 1365 C CA . GLN A 1 172 ? -12.255 -4.479 18.912 1.00 94.25 172 GLN A CA 1
ATOM 1366 C C . GLN A 1 172 ? -12.980 -3.160 19.217 1.00 94.25 172 GLN A C 1
ATOM 1368 O O . GLN A 1 172 ? -13.733 -3.101 20.190 1.00 94.25 172 GLN A O 1
ATOM 1373 N N . LEU A 1 173 ? -12.804 -2.132 18.383 1.00 94.38 173 LEU A N 1
ATOM 1374 C CA . LEU A 1 173 ? -13.519 -0.860 18.526 1.00 94.38 173 LEU A CA 1
ATOM 1375 C C . LEU A 1 173 ? -15.026 -1.016 18.280 1.00 94.38 173 LEU A C 1
ATOM 1377 O O . LEU A 1 173 ? -15.828 -0.435 19.009 1.00 94.38 173 LEU A O 1
ATOM 1381 N N . GLU A 1 174 ? -15.427 -1.826 17.295 1.00 94.25 174 GLU A N 1
ATOM 1382 C CA . GLU A 1 174 ? -16.845 -2.103 17.026 1.00 94.25 174 GLU A CA 1
ATOM 1383 C C . GLU A 1 174 ? -17.515 -2.802 18.220 1.00 94.25 174 GLU A C 1
ATOM 1385 O O . GLU A 1 174 ? -18.596 -2.388 18.638 1.00 94.25 174 GLU A O 1
ATOM 1390 N N . LYS A 1 175 ? -16.850 -3.795 18.832 1.00 93.19 175 LYS A N 1
ATOM 1391 C CA . LYS A 1 175 ? -17.351 -4.476 20.041 1.00 93.19 175 LYS A CA 1
ATOM 1392 C C . LYS A 1 175 ? -17.537 -3.515 21.216 1.00 93.19 175 LYS A C 1
ATOM 1394 O O . LYS A 1 175 ? -18.615 -3.484 21.797 1.00 93.19 175 LYS A O 1
ATOM 1399 N N . ARG A 1 176 ? -16.533 -2.677 21.507 1.00 91.94 176 ARG A N 1
ATOM 1400 C CA . ARG A 1 176 ? -16.609 -1.663 22.580 1.00 91.94 176 ARG A CA 1
ATOM 1401 C C . ARG A 1 176 ? -17.725 -0.641 22.363 1.00 91.94 176 ARG A C 1
ATOM 1403 O O . ARG A 1 176 ? -18.232 -0.084 23.325 1.00 91.94 176 ARG A O 1
ATOM 1410 N N . ARG A 1 177 ? -18.090 -0.367 21.107 1.00 90.94 177 ARG A N 1
ATOM 1411 C CA . ARG A 1 177 ? -19.204 0.528 20.768 1.00 90.94 177 ARG A CA 1
ATOM 1412 C C . ARG A 1 177 ? -20.568 -0.154 20.899 1.00 90.94 177 ARG A C 1
ATOM 1414 O O . ARG A 1 177 ? -21.551 0.532 21.155 1.00 90.94 177 ARG A O 1
ATOM 1421 N N . ALA A 1 178 ? -20.629 -1.461 20.650 1.00 90.31 178 ALA A N 1
ATOM 1422 C CA . ALA A 1 178 ? -21.860 -2.242 20.713 1.00 90.31 178 ALA A CA 1
ATOM 1423 C C . ALA A 1 178 ? -22.275 -2.585 22.150 1.00 90.31 178 ALA A C 1
ATOM 1425 O O . ALA A 1 178 ? -23.463 -2.766 22.397 1.00 90.31 178 ALA A O 1
ATOM 1426 N N . GLU A 1 179 ? -21.324 -2.669 23.083 1.00 89.81 179 GLU A N 1
ATOM 1427 C CA . GLU A 1 179 ? -21.617 -2.809 24.510 1.00 89.81 179 GLU A CA 1
ATOM 1428 C C . GLU A 1 179 ? -22.198 -1.479 25.041 1.00 89.81 179 GLU A C 1
ATOM 1430 O O . GLU A 1 179 ? -21.501 -0.459 25.032 1.00 89.81 179 GLU A O 1
ATOM 1435 N N . PRO A 1 180 ? -23.485 -1.434 25.444 1.00 77.19 180 PRO A N 1
ATOM 1436 C CA . PRO A 1 180 ? -24.082 -0.224 25.995 1.00 77.19 180 PRO A CA 1
ATOM 1437 C C . PRO A 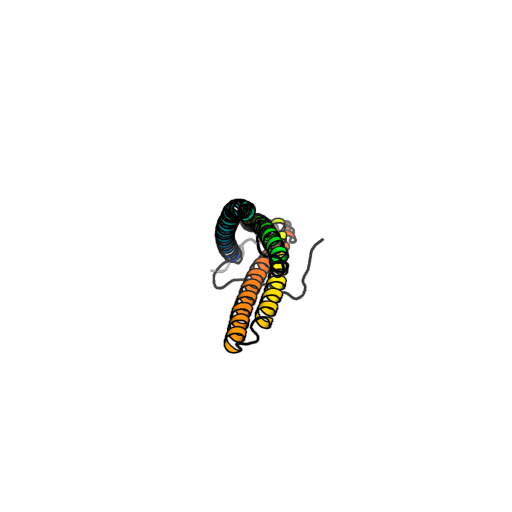1 180 ? -23.335 0.177 27.271 1.00 77.19 180 PRO A C 1
ATOM 1439 O O . PRO A 1 180 ? -23.080 -0.657 28.138 1.00 77.19 180 PRO A O 1
ATOM 1442 N N . ARG A 1 181 ? -22.987 1.467 27.390 1.00 68.38 181 ARG A N 1
ATOM 1443 C CA . ARG A 1 181 ? -22.192 2.022 28.507 1.00 68.38 181 ARG A CA 1
ATOM 1444 C C . ARG A 1 181 ? -22.774 1.737 29.899 1.00 68.38 181 ARG A C 1
ATOM 1446 O O . ARG A 1 181 ? -22.048 1.860 30.881 1.00 68.38 181 ARG A O 1
ATOM 1453 N N . ASP A 1 182 ? -24.033 1.321 29.983 1.00 64.44 182 ASP A N 1
ATOM 1454 C CA . ASP A 1 182 ? -24.726 1.037 31.239 1.00 64.44 182 ASP A CA 1
ATOM 1455 C C . ASP A 1 182 ? -24.121 -0.140 32.021 1.00 64.44 182 ASP A C 1
ATOM 1457 O O . ASP A 1 182 ? -24.199 -0.160 33.247 1.00 64.44 182 ASP A O 1
ATOM 1461 N N . SER A 1 183 ? -23.423 -1.081 31.369 1.00 62.44 183 SER A N 1
ATOM 1462 C CA . SER A 1 183 ? -22.776 -2.195 32.082 1.00 62.44 183 SER A CA 1
ATOM 1463 C C . SER A 1 183 ? -21.478 -1.815 32.806 1.00 62.44 183 SER A C 1
ATOM 1465 O O . SER A 1 183 ? -20.946 -2.639 33.548 1.00 62.44 183 SER A O 1
ATOM 1467 N N . MET A 1 184 ? -20.943 -0.603 32.603 1.00 59.19 184 MET A N 1
ATOM 1468 C CA . MET A 1 184 ? -19.752 -0.131 33.324 1.00 59.19 184 MET A CA 1
ATOM 1469 C C . MET A 1 184 ? -20.096 0.432 34.708 1.00 59.19 184 MET A C 1
ATOM 1471 O O . MET A 1 184 ? -19.303 0.259 35.624 1.00 59.19 184 MET A O 1
ATOM 1475 N N . ASN A 1 185 ? -21.301 0.984 34.895 1.00 59.06 185 ASN A N 1
ATOM 1476 C CA . ASN A 1 185 ? -21.750 1.452 36.212 1.00 59.06 185 ASN A CA 1
ATOM 1477 C C . ASN A 1 185 ? -22.064 0.295 37.177 1.00 59.06 185 ASN A C 1
ATOM 1479 O O . ASN A 1 185 ? -21.914 0.453 38.381 1.00 59.06 185 ASN A O 1
ATOM 1483 N N . LEU A 1 186 ? -22.427 -0.891 36.671 1.00 59.50 186 LEU A N 1
ATOM 1484 C CA . LEU A 1 186 ? -22.741 -2.053 37.517 1.00 59.50 186 LEU A CA 1
ATOM 1485 C C . LEU A 1 186 ? -21.515 -2.805 38.060 1.00 59.50 186 LEU A C 1
ATOM 1487 O O . LEU A 1 186 ? -21.675 -3.698 38.889 1.00 59.50 186 LEU A O 1
ATOM 1491 N N . ARG A 1 187 ? -20.294 -2.499 37.595 1.00 54.91 187 ARG A N 1
ATOM 1492 C CA . ARG A 1 187 ? -19.080 -3.194 38.065 1.00 54.91 187 ARG A CA 1
ATOM 1493 C C . ARG A 1 187 ? -18.381 -2.496 39.229 1.00 54.91 187 ARG A C 1
ATOM 1495 O O . ARG A 1 187 ? -17.586 -3.148 39.901 1.00 54.91 187 ARG A O 1
ATOM 1502 N N . ASP A 1 188 ? -18.726 -1.238 39.489 1.00 56.66 188 ASP A N 1
ATOM 1503 C CA . ASP A 1 188 ? -18.208 -0.466 40.622 1.00 56.66 188 ASP A CA 1
ATOM 1504 C C . ASP A 1 188 ? -19.103 -0.575 41.877 1.00 56.66 188 ASP A C 1
ATOM 15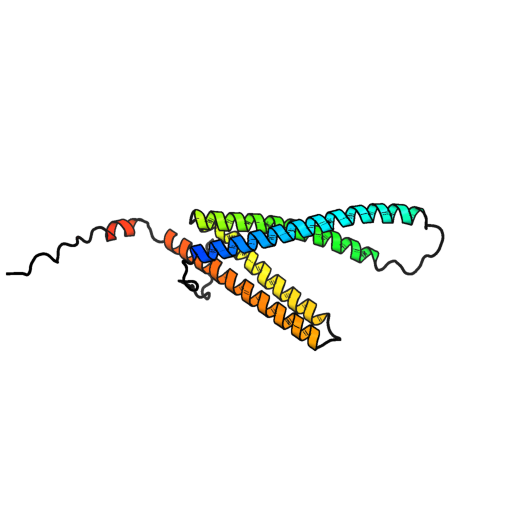06 O O . ASP A 1 188 ? -18.708 -0.137 42.953 1.00 56.66 188 ASP A O 1
ATOM 1510 N N . GLU A 1 189 ? -20.267 -1.235 41.787 1.00 57.78 189 GLU A N 1
ATOM 1511 C CA . GLU A 1 189 ? -21.166 -1.505 42.926 1.00 57.78 189 GLU A CA 1
ATOM 1512 C C . GLU A 1 189 ? -20.972 -2.892 43.568 1.00 57.78 189 GLU A C 1
ATOM 1514 O O . GLU A 1 189 ? -21.865 -3.385 44.256 1.00 57.78 189 GLU A O 1
ATOM 1519 N N . HIS A 1 190 ? -19.814 -3.543 43.399 1.00 56.72 190 HIS A N 1
ATOM 1520 C CA . HIS A 1 190 ? -19.458 -4.667 44.272 1.00 56.72 190 HIS A CA 1
ATOM 1521 C C . HIS A 1 190 ? -18.542 -4.165 45.398 1.00 56.72 190 HIS A C 1
ATOM 1523 O O . HIS A 1 190 ? -17.324 -4.095 45.209 1.00 56.72 190 HIS A O 1
ATOM 1529 N N . PRO A 1 191 ? -19.099 -3.785 46.567 1.00 54.53 191 PRO A N 1
ATOM 1530 C CA . PRO A 1 191 ? -18.300 -3.330 47.687 1.00 54.53 191 PRO A CA 1
ATOM 1531 C C . PRO A 1 191 ? -17.403 -4.476 48.152 1.00 54.53 191 PRO A C 1
ATOM 1533 O O . PRO A 1 191 ? -17.834 -5.614 48.351 1.00 54.53 191 PRO A O 1
ATOM 1536 N N . THR A 1 192 ? -16.131 -4.153 48.333 1.00 60.94 192 THR A N 1
ATOM 1537 C CA . THR A 1 192 ? -15.091 -4.938 49.001 1.00 60.94 192 THR A CA 1
ATOM 1538 C C . THR A 1 192 ? -15.388 -5.113 50.500 1.00 60.94 192 THR A C 1
ATOM 1540 O O . THR A 1 192 ? -14.537 -4.841 51.342 1.00 60.94 192 THR A O 1
ATOM 1543 N N . GLU A 1 193 ? -16.602 -5.536 50.859 1.00 56.47 193 GLU A N 1
ATOM 1544 C CA . GLU A 1 193 ? -17.085 -5.579 52.247 1.00 56.47 193 GLU A CA 1
ATOM 1545 C C . GLU A 1 193 ? -16.890 -6.932 52.955 1.00 56.47 193 GLU A C 1
ATOM 1547 O O . GLU A 1 193 ? -17.342 -7.103 54.081 1.00 56.47 193 GLU A O 1
ATOM 1552 N N . SER A 1 194 ? -16.196 -7.910 52.362 1.00 57.91 194 SER A N 1
ATOM 1553 C CA . SER A 1 194 ? -16.131 -9.267 52.941 1.00 57.91 194 SER A CA 1
ATOM 1554 C C . SER A 1 194 ? -14.774 -9.704 53.506 1.00 57.91 194 SER A C 1
ATOM 1556 O O . SER A 1 194 ? -14.564 -10.903 53.671 1.00 57.91 194 SER A O 1
ATOM 1558 N N . LEU A 1 195 ? -13.841 -8.791 53.809 1.00 59.91 195 LEU A N 1
ATOM 1559 C CA . LEU A 1 195 ? -12.517 -9.171 54.345 1.00 59.91 195 LEU A CA 1
ATOM 1560 C C . LEU A 1 195 ? -12.167 -8.611 55.734 1.00 59.91 195 LEU A C 1
ATOM 1562 O O . LEU A 1 195 ? -11.019 -8.731 56.147 1.00 59.91 195 LEU A O 1
ATOM 1566 N N . TYR A 1 196 ? -13.134 -8.061 56.482 1.00 59.69 196 TYR A N 1
ATOM 1567 C CA . TYR A 1 196 ? -12.873 -7.526 57.832 1.00 59.69 196 TYR A CA 1
ATOM 1568 C C . TYR A 1 196 ? -13.462 -8.326 59.010 1.00 59.69 196 TYR A C 1
ATOM 1570 O O . TYR A 1 196 ? -13.204 -7.981 60.156 1.00 59.69 196 TYR A O 1
ATOM 1578 N N . ASN A 1 197 ? -14.182 -9.430 58.779 1.00 58.09 197 ASN A N 1
ATOM 1579 C CA . ASN A 1 197 ? -14.762 -10.235 59.864 1.00 58.09 197 ASN A CA 1
ATOM 1580 C C . ASN A 1 197 ? -14.204 -11.661 59.869 1.00 58.09 197 ASN A C 1
ATOM 1582 O O . ASN A 1 197 ? -14.888 -12.558 59.391 1.00 58.09 197 ASN A O 1
ATOM 1586 N N . ASN A 1 198 ? -12.977 -11.867 60.367 1.00 59.03 198 ASN A N 1
ATOM 1587 C CA . ASN A 1 198 ? -12.537 -13.137 60.977 1.00 59.03 198 ASN A CA 1
ATOM 1588 C C . ASN A 1 198 ? -11.118 -13.022 61.567 1.00 59.03 198 ASN A C 1
ATOM 1590 O O . ASN A 1 198 ? -10.154 -13.537 61.010 1.00 59.03 198 ASN A O 1
ATOM 1594 N N . THR A 1 199 ? -11.007 -12.377 62.728 1.00 65.44 199 THR A N 1
ATOM 1595 C CA . THR A 1 199 ? -9.961 -12.665 63.727 1.00 65.44 199 THR A CA 1
ATOM 1596 C C . THR A 1 199 ? -10.552 -12.365 65.098 1.00 65.44 199 THR A C 1
ATOM 1598 O O . THR A 1 199 ? -10.504 -11.229 65.567 1.00 65.44 199 THR A O 1
ATOM 1601 N N . ALA A 1 200 ? -11.169 -13.385 65.685 1.00 66.75 200 ALA A N 1
ATOM 1602 C CA . ALA A 1 200 ? -11.489 -13.500 67.101 1.00 66.75 200 ALA A CA 1
ATOM 1603 C C . ALA A 1 200 ? -11.045 -14.894 67.553 1.00 66.75 200 ALA A C 1
ATOM 1605 O O . ALA A 1 200 ? -11.197 -15.832 66.734 1.00 66.75 200 ALA A O 1
#

Solvent-accessible surface area (backbone atoms only — not comparable to full-atom values): 11701 Å² total; per-residue (Å²): 137,85,88,79,74,89,83,68,80,72,65,82,64,52,101,90,42,56,46,66,54,53,45,47,53,51,46,51,53,49,49,52,52,49,52,54,48,50,52,52,53,51,52,53,54,59,56,49,58,62,46,54,63,47,53,58,61,50,50,76,72,52,84,83,73,91,86,91,81,73,77,79,62,60,66,60,54,57,56,51,56,55,49,53,52,51,50,52,54,49,50,54,52,48,51,52,30,41,53,33,30,50,51,15,66,76,68,66,36,41,79,37,35,48,64,39,58,51,51,51,55,52,49,51,55,51,51,52,51,50,36,51,52,60,36,62,71,39,70,90,39,69,70,56,24,51,48,49,40,52,55,40,52,51,51,50,51,51,52,52,51,53,48,48,50,48,48,25,44,38,52,53,38,47,51,64,66,67,51,66,74,71,66,60,67,65,67,76,71,67,76,90,75,82,83,82,88,86,88,129

Sequence (200 aa):
MSFKVKCVPVIHKVCCCSLRCGTFVAGTIMLILDMVSLVRDSIELSTMEVKEDKENKEQDFKFEEENDKEQDFSDFKLDLRDLTIAQTVYTAVDILTIILLLYGACKEKAGCLLPQVILMMYDIVYLLVIVVLLGVDVKDNALLTFGVLLVGALFVGLFMYVWVIFYSYYRQLEKRRAEPRDSMNLRDEHPTESLYNNTA

Foldseek 3Di:
DDDDDPPFDQDCDDPDDGLLVLLLVVLVVLLVVLVVVLVVLVVVLVVVVVVVVVVVVVCVVPPPDDDDPDPPVVVVVVVVNVVSVVVNVVSVVQNVLSVLSNVCSVVLPLVSLVVNLVVLVVVLVVLVVVLVVVLVVPVVDPPVSVVSNVVSVVVSVVSVVSSSSSVSSSVVSVVVVPPPPVVVVVVVPPDPPPDPPDDD